Protein AF-A0A526VDM5-F1 (afdb_monomer_lite)

Secondary structure (DSSP, 8-state):
--EEEEEEE-SS-EEEEEEETT--B---EEESTT---B--TT------S-TTT--TTSHHHHHHHHHHHHHHHHTTSS---HHHHHHHHHTTT-HHHHHHHHHH--HHHHHTTHHHHHHHHTTT-HHHHHHHHHHHHHHHHHHHTTT--TT--B---STTHHHHGGGS-HHHHHHB---SS-HHHHHHHHHHHHHHHHHHTT-

Radius of gyration: 19.43 Å; chains: 1; bounding box: 54×36×54 Å

pLDDT: mean 75.2, std 21.97, range [32.56, 98.81]

Sequence (203 aa):
MNFVLGIDGGGTSCRAALATADGTVIGRAKSGAGQVGADVGGAAFGGGWGFQVGDQGSGARIGRDLLEQTLLAYDGVRAGSPLTHSMLAVFRNNPEDVVEFTTNAKPGDFGGFAPKVFEHAEKGDSVANWILDRVVADVEASLGALDLADDAPLCLLGGLAPLYAPRLSARYQALLKPPLDDALGGAVQMAVRLFAGHAEATR

Foldseek 3Di:
DDWAWAWAQDLAKIWIFIADPLLRTQWIWIAGHQDTFIDGNPQDGDFRPYLVPTNLLHLLVLLVLLLVVLVCCVVVVDPDWPSSVVVCVVQVVDNVSSVVCVVPDDSSNSSVCSVSLLVVVVVVIPSSVVSLLRSLVVVVVRVVSRVDDQQAADEDADPCRVVSLVVHDPSVVVNYDYRPDHNVVVVVVSVCSVVVVVVVVVD

Structure (mmCIF, N/CA/C/O backbone):
data_AF-A0A526VDM5-F1
#
_entry.id   AF-A0A526VDM5-F1
#
loop_
_atom_site.group_PDB
_atom_site.id
_atom_site.type_symbol
_atom_site.label_atom_id
_atom_site.label_alt_id
_atom_site.label_comp_id
_atom_site.label_asym_id
_atom_site.label_entity_id
_atom_site.label_seq_id
_atom_site.pdbx_PDB_ins_code
_atom_site.Cartn_x
_atom_site.Cartn_y
_atom_site.Cartn_z
_atom_site.occupancy
_atom_site.B_iso_or_equiv
_atom_site.auth_seq_id
_atom_site.auth_comp_id
_atom_site.auth_asym_id
_atom_site.auth_atom_id
_atom_site.pdbx_PDB_model_num
ATOM 1 N N . MET A 1 1 ? 17.355 -9.513 -24.337 1.00 41.06 1 MET A N 1
ATOM 2 C CA . MET A 1 1 ? 17.641 -8.061 -24.267 1.00 41.06 1 MET A CA 1
ATOM 3 C C . MET A 1 1 ? 17.597 -7.665 -22.807 1.00 41.06 1 MET A C 1
ATOM 5 O O . MET A 1 1 ? 16.669 -8.078 -22.130 1.00 41.06 1 MET A O 1
ATOM 9 N N . ASN A 1 2 ? 18.598 -6.934 -22.318 1.00 36.88 2 ASN A N 1
ATOM 10 C CA . ASN A 1 2 ? 18.624 -6.485 -20.927 1.00 36.88 2 ASN A CA 1
ATOM 11 C C . ASN A 1 2 ? 17.973 -5.101 -20.846 1.00 36.88 2 ASN A C 1
ATOM 13 O O . ASN A 1 2 ? 18.375 -4.192 -21.574 1.00 36.88 2 ASN A O 1
ATOM 17 N N . PHE A 1 3 ? 16.979 -4.959 -19.975 1.00 42.47 3 PHE A N 1
ATOM 18 C CA . PHE A 1 3 ? 16.314 -3.693 -19.687 1.00 42.47 3 PHE A CA 1
ATOM 19 C C . PHE A 1 3 ? 16.735 -3.197 -18.302 1.00 42.47 3 PHE A C 1
ATOM 21 O O . PHE A 1 3 ? 16.915 -3.987 -17.377 1.00 42.47 3 PHE A O 1
ATOM 28 N N . VAL A 1 4 ? 16.910 -1.887 -18.174 1.00 37.97 4 VAL A N 1
ATOM 29 C CA . VAL A 1 4 ? 17.215 -1.184 -16.931 1.00 37.97 4 VAL A CA 1
ATOM 30 C C . VAL A 1 4 ? 15.991 -0.351 -16.579 1.00 37.97 4 VAL A C 1
ATOM 32 O O . VAL A 1 4 ? 15.661 0.595 -17.289 1.00 37.97 4 VAL A O 1
ATOM 35 N N . LEU A 1 5 ? 15.301 -0.718 -15.503 1.00 44.41 5 LEU A N 1
ATOM 36 C CA . LEU A 1 5 ? 14.186 0.044 -14.949 1.00 44.41 5 LEU A CA 1
ATOM 37 C C . LEU A 1 5 ? 14.679 0.791 -13.704 1.00 44.41 5 LEU A C 1
ATOM 39 O O . LEU A 1 5 ? 15.007 0.159 -12.704 1.00 44.41 5 LEU A O 1
ATOM 43 N N . GLY A 1 6 ? 14.747 2.120 -13.765 1.00 38.88 6 GLY A N 1
ATOM 44 C CA . GLY A 1 6 ? 14.967 2.969 -12.588 1.00 38.88 6 GLY A CA 1
ATOM 45 C C . GLY A 1 6 ? 13.635 3.545 -12.118 1.00 38.88 6 GLY A C 1
ATOM 46 O O . GLY A 1 6 ? 12.899 4.040 -12.957 1.00 38.88 6 GLY A O 1
ATOM 47 N N . ILE A 1 7 ? 13.314 3.490 -10.824 1.00 46.78 7 ILE A N 1
ATOM 48 C CA . ILE A 1 7 ? 12.061 3.968 -10.194 1.00 46.78 7 ILE A CA 1
ATOM 49 C C . ILE A 1 7 ? 12.398 4.741 -8.907 1.00 46.78 7 ILE A C 1
ATOM 51 O O . ILE A 1 7 ? 13.037 4.197 -8.007 1.00 46.78 7 ILE A O 1
ATOM 55 N N . ASP A 1 8 ? 11.920 5.985 -8.822 1.00 46.28 8 ASP A N 1
ATOM 56 C CA . ASP A 1 8 ? 12.043 7.005 -7.763 1.00 46.28 8 ASP A CA 1
ATOM 57 C C . ASP A 1 8 ? 10.832 6.918 -6.875 1.00 46.28 8 ASP A C 1
ATOM 59 O O . ASP A 1 8 ? 9.827 7.519 -7.198 1.00 46.28 8 ASP A O 1
ATOM 63 N N . GLY A 1 9 ? 10.892 6.134 -5.803 1.00 39.09 9 GLY A N 1
ATOM 64 C CA . GLY A 1 9 ? 9.793 5.994 -4.852 1.00 39.09 9 GLY A CA 1
ATOM 65 C C . GLY A 1 9 ? 9.874 6.991 -3.703 1.00 39.09 9 GLY A C 1
ATOM 66 O O . GLY A 1 9 ? 10.272 6.603 -2.607 1.00 39.09 9 GLY A O 1
ATOM 67 N N . GLY A 1 10 ? 9.478 8.248 -3.922 1.00 41.06 10 GLY A N 1
ATOM 68 C CA . GLY A 1 10 ? 9.320 9.251 -2.862 1.00 41.06 10 GLY A CA 1
ATOM 69 C C . GLY A 1 10 ? 7.893 9.313 -2.293 1.00 41.06 10 GLY A C 1
ATOM 70 O O . GLY A 1 10 ? 6.916 9.041 -2.990 1.00 41.06 10 GLY A O 1
ATOM 71 N N . GLY A 1 11 ? 7.747 9.744 -1.033 1.00 39.06 11 GLY A N 1
ATOM 72 C CA . GLY A 1 11 ? 6.454 9.856 -0.327 1.00 39.06 11 GLY A CA 1
ATOM 73 C C . GLY A 1 11 ? 5.458 10.887 -0.891 1.00 39.06 11 GLY A C 1
ATOM 74 O O . GLY A 1 11 ? 4.356 11.022 -0.366 1.00 39.06 11 GLY A O 1
ATOM 75 N N . THR A 1 12 ? 5.826 11.617 -1.947 1.00 43.94 12 THR A N 1
ATOM 76 C CA . THR A 1 12 ? 5.009 12.655 -2.605 1.00 43.94 12 THR A CA 1
ATOM 77 C C . THR A 1 12 ? 4.988 12.556 -4.132 1.00 43.94 12 THR A C 1
ATOM 79 O O . THR A 1 12 ? 4.058 13.066 -4.753 1.00 43.94 12 THR A O 1
ATOM 82 N N . SER A 1 13 ? 5.970 11.897 -4.754 1.00 40.00 13 SER A N 1
ATOM 83 C CA . SER A 1 13 ? 5.989 11.652 -6.197 1.00 40.00 13 SER A CA 1
ATOM 84 C C . SER A 1 13 ? 6.834 10.436 -6.534 1.00 40.00 13 SER A C 1
ATOM 86 O O . SER A 1 13 ? 7.941 10.311 -6.007 1.00 40.00 13 SER A O 1
ATOM 88 N N . CYS A 1 14 ? 6.336 9.619 -7.459 1.00 51.88 14 CYS A N 1
ATOM 89 C CA . CYS A 1 14 ? 7.066 8.524 -8.065 1.00 51.88 14 CYS A CA 1
ATOM 90 C C . CYS A 1 14 ? 7.551 8.899 -9.474 1.00 51.88 14 CYS A C 1
ATOM 92 O O . CYS A 1 14 ? 6.798 9.515 -10.228 1.00 51.88 14 CYS A O 1
ATOM 94 N N . ARG A 1 15 ? 8.773 8.531 -9.872 1.00 49.28 15 ARG A N 1
ATOM 95 C CA . ARG A 1 15 ? 9.253 8.636 -11.270 1.00 49.28 15 ARG A CA 1
ATOM 96 C C . ARG A 1 15 ? 9.865 7.323 -11.713 1.00 49.28 15 ARG A C 1
ATOM 98 O O . ARG A 1 15 ? 10.295 6.559 -10.876 1.00 49.28 15 ARG A O 1
ATOM 105 N N . ALA A 1 16 ? 9.941 7.042 -12.999 1.00 47.19 16 ALA A N 1
ATOM 106 C CA . ALA A 1 16 ? 10.699 5.911 -13.519 1.00 47.19 16 ALA A CA 1
ATOM 107 C C . ALA A 1 16 ? 11.175 6.180 -14.923 1.00 47.19 16 ALA A C 1
ATOM 109 O O . ALA A 1 16 ? 10.662 7.056 -15.620 1.00 47.19 16 ALA A O 1
ATOM 110 N N . ALA A 1 17 ? 12.146 5.384 -15.327 1.00 45.47 17 ALA A N 1
ATOM 111 C CA . ALA A 1 17 ? 12.509 5.230 -16.705 1.00 45.47 17 ALA A CA 1
ATOM 112 C C . ALA A 1 17 ? 12.848 3.775 -17.002 1.00 45.47 17 ALA A C 1
ATOM 114 O O . ALA A 1 17 ? 13.557 3.129 -16.233 1.00 45.47 17 ALA A O 1
ATOM 115 N N . LEU A 1 18 ? 12.342 3.289 -18.132 1.00 48.53 18 LEU A N 1
ATOM 116 C CA . LEU A 1 18 ? 12.782 2.046 -18.750 1.00 48.53 18 LEU A CA 1
ATOM 117 C C . LEU A 1 18 ? 13.862 2.426 -19.759 1.00 48.53 18 LEU A C 1
ATOM 119 O O . LEU A 1 18 ? 13.672 3.347 -20.550 1.00 48.53 18 LEU A O 1
ATOM 123 N N . ALA A 1 19 ? 14.995 1.749 -19.738 1.00 46.44 19 ALA A N 1
ATOM 124 C CA . ALA A 1 19 ? 16.054 1.919 -20.715 1.00 46.44 19 ALA A CA 1
ATOM 125 C C . ALA A 1 19 ? 16.526 0.553 -21.214 1.00 46.44 19 ALA A C 1
ATOM 127 O O . ALA A 1 19 ? 16.503 -0.431 -20.479 1.00 46.44 19 ALA A O 1
ATOM 128 N N . THR A 1 20 ? 16.972 0.465 -22.458 1.00 50.34 20 THR A N 1
ATOM 129 C CA . THR A 1 20 ? 17.781 -0.669 -22.924 1.00 50.34 20 THR A CA 1
ATOM 130 C C . THR A 1 20 ? 19.129 -0.674 -22.194 1.00 50.34 20 THR A C 1
ATOM 132 O O . THR A 1 20 ? 19.567 0.331 -21.625 1.00 50.34 20 THR A O 1
ATOM 135 N N . ALA A 1 21 ? 19.843 -1.799 -22.241 1.00 45.09 21 ALA A N 1
ATOM 136 C CA . ALA A 1 21 ? 21.206 -1.893 -21.717 1.00 45.09 21 ALA A CA 1
ATOM 137 C C . ALA A 1 21 ? 22.187 -0.889 -22.356 1.00 45.09 21 ALA A C 1
ATOM 139 O O . ALA A 1 21 ? 23.112 -0.447 -21.678 1.00 45.09 21 ALA A O 1
ATOM 140 N N . ASP A 1 22 ? 21.955 -0.483 -23.610 1.00 49.56 22 ASP A N 1
ATOM 141 C CA . ASP A 1 22 ? 22.711 0.586 -24.286 1.00 49.56 22 ASP A CA 1
ATOM 142 C C . ASP A 1 22 ? 22.301 2.010 -23.849 1.00 49.56 22 ASP A C 1
ATOM 144 O O . ASP A 1 22 ? 22.955 2.988 -24.199 1.00 49.56 22 ASP A O 1
ATOM 148 N N . GLY A 1 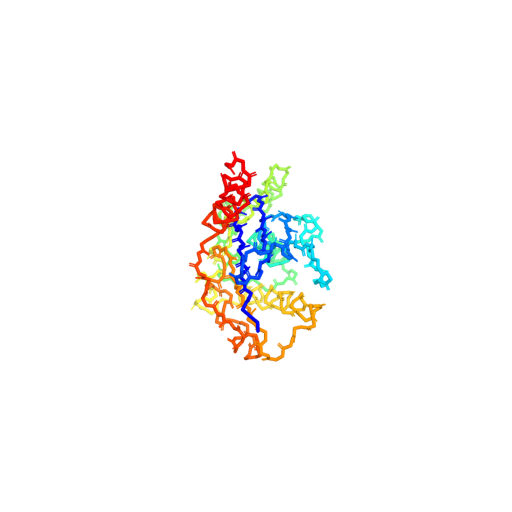23 ? 21.266 2.135 -23.013 1.00 40.97 23 GLY A N 1
ATOM 149 C CA . GLY A 1 23 ? 20.817 3.395 -22.432 1.00 40.97 23 GLY A CA 1
ATOM 150 C C . GLY A 1 23 ? 19.821 4.189 -23.248 1.00 40.97 23 GLY A C 1
ATOM 151 O O . GLY A 1 23 ? 19.484 5.302 -22.843 1.00 40.97 23 GLY A O 1
ATOM 152 N N . THR A 1 24 ? 19.304 3.618 -24.330 1.00 45.62 24 THR A N 1
ATOM 153 C CA . THR A 1 24 ? 18.132 4.160 -25.009 1.00 45.62 24 THR A CA 1
ATOM 154 C C . THR A 1 24 ? 16.954 4.137 -24.048 1.00 45.62 24 THR A C 1
ATOM 156 O O . THR A 1 24 ? 16.491 3.078 -23.630 1.00 45.62 24 THR A O 1
ATOM 159 N N . VAL A 1 25 ? 16.477 5.319 -23.668 1.00 45.03 25 VAL A N 1
ATOM 160 C CA . VAL A 1 25 ? 15.321 5.458 -22.784 1.00 45.03 25 VAL A CA 1
ATOM 161 C C . VAL A 1 25 ? 14.068 5.068 -23.566 1.00 45.03 25 VAL A C 1
ATOM 163 O O . VAL A 1 25 ? 13.625 5.791 -24.454 1.00 45.03 25 VAL A O 1
ATOM 166 N N . ILE A 1 26 ? 13.520 3.912 -23.210 1.00 45.19 26 ILE A N 1
ATOM 167 C CA . ILE A 1 26 ? 12.300 3.297 -23.739 1.00 45.19 26 ILE A CA 1
ATOM 168 C C . ILE A 1 26 ? 11.106 3.518 -22.813 1.00 45.19 26 ILE A C 1
ATOM 170 O O . ILE A 1 26 ? 10.056 2.977 -23.110 1.00 45.19 26 ILE A O 1
ATOM 174 N N . GLY A 1 27 ? 11.258 4.237 -21.689 1.00 38.91 27 GLY A N 1
ATOM 175 C CA . GLY A 1 27 ? 10.269 4.445 -20.604 1.00 38.91 27 GLY A CA 1
ATOM 176 C C . GLY A 1 27 ? 10.505 5.769 -19.909 1.00 38.91 27 GLY A C 1
ATOM 177 O O . GLY A 1 27 ? 11.640 5.987 -19.514 1.00 38.91 27 GLY A O 1
ATOM 178 N N . ARG A 1 28 ? 9.501 6.612 -19.654 1.00 43.78 28 ARG A N 1
ATOM 179 C CA . ARG A 1 28 ? 9.572 7.685 -18.652 1.00 43.78 28 ARG A CA 1
ATOM 180 C C . ARG A 1 28 ? 8.237 7.861 -17.970 1.00 43.78 28 ARG A C 1
ATOM 182 O O . ARG A 1 28 ? 7.186 7.729 -18.582 1.00 43.78 28 ARG A O 1
ATOM 189 N N . ALA A 1 29 ? 8.322 8.176 -16.691 1.00 40.41 29 ALA A N 1
ATOM 190 C CA . ALA A 1 29 ? 7.230 8.005 -15.774 1.00 40.41 29 ALA A CA 1
ATOM 191 C C . ALA A 1 29 ? 7.140 9.097 -14.740 1.00 40.41 29 ALA A C 1
ATOM 193 O O . ALA A 1 29 ? 8.169 9.484 -14.178 1.00 40.41 29 ALA A O 1
ATOM 194 N N . LYS A 1 30 ? 5.919 9.492 -14.397 1.00 38.94 30 LYS A N 1
ATOM 195 C CA . LYS A 1 30 ? 5.664 10.285 -13.204 1.00 38.94 30 LYS A CA 1
ATOM 196 C C . LYS A 1 30 ? 4.276 9.997 -12.645 1.00 38.94 30 LYS A C 1
ATOM 198 O O . LYS A 1 30 ? 3.307 9.936 -13.389 1.00 38.94 30 LYS A O 1
ATOM 203 N N . SER A 1 31 ? 4.180 9.900 -11.331 1.00 45.41 31 SER A N 1
ATOM 204 C CA . SER A 1 31 ? 2.934 9.602 -10.618 1.00 45.41 31 SER A CA 1
ATOM 205 C C . SER A 1 31 ? 3.007 10.080 -9.167 1.00 45.41 31 SER A C 1
ATOM 207 O O . SER A 1 31 ? 4.025 10.626 -8.728 1.00 45.41 31 SER A O 1
ATOM 209 N N . GLY A 1 32 ? 1.893 9.932 -8.445 1.00 41.62 32 GLY A N 1
ATOM 210 C CA . GLY A 1 32 ? 1.777 10.235 -7.018 1.00 41.62 32 GLY A CA 1
ATOM 211 C C . GLY A 1 32 ? 2.634 9.332 -6.126 1.00 41.62 32 GLY A C 1
ATOM 212 O O . GLY A 1 32 ? 3.470 8.565 -6.597 1.00 41.62 32 GLY A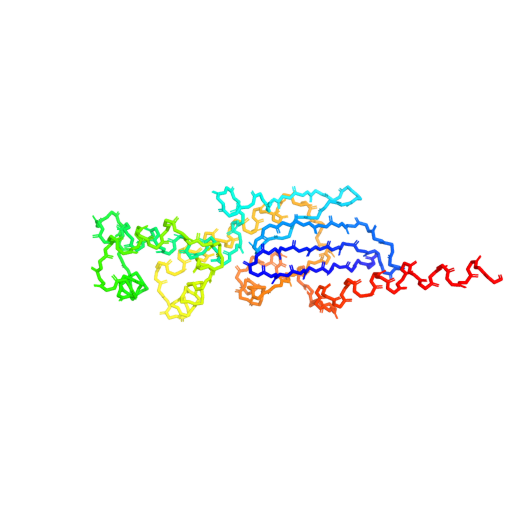 O 1
ATOM 213 N N . ALA A 1 33 ? 2.465 9.449 -4.813 1.00 45.38 33 ALA A N 1
ATOM 214 C CA . ALA A 1 33 ? 3.230 8.664 -3.854 1.00 45.38 33 ALA A CA 1
ATOM 215 C C . ALA A 1 33 ? 2.978 7.155 -4.045 1.00 45.38 33 ALA A C 1
ATOM 217 O O . ALA A 1 33 ? 1.841 6.705 -3.980 1.00 45.38 33 ALA A O 1
ATOM 218 N N . GLY A 1 34 ? 4.037 6.357 -4.214 1.00 44.72 34 GLY A N 1
ATOM 219 C CA . GLY A 1 34 ? 3.991 4.900 -4.018 1.00 44.72 34 GLY A CA 1
ATOM 220 C C . GLY A 1 34 ? 3.552 4.014 -5.191 1.00 44.72 34 GLY A C 1
ATOM 221 O O . GLY A 1 34 ? 3.432 2.810 -4.996 1.00 44.72 34 GLY A O 1
ATOM 222 N N . GLN A 1 35 ? 3.363 4.545 -6.396 1.00 42.53 35 GLN A N 1
ATOM 223 C CA . GLN A 1 35 ? 3.241 3.753 -7.631 1.00 42.53 35 GLN A CA 1
ATOM 224 C C . GLN A 1 35 ? 3.903 4.530 -8.747 1.00 42.53 35 GLN A C 1
ATOM 226 O O . GLN A 1 35 ? 3.707 5.735 -8.759 1.00 42.53 35 GLN A O 1
ATOM 231 N N . VAL A 1 36 ? 4.671 3.907 -9.647 1.00 40.94 36 VAL A N 1
ATOM 232 C CA . VAL A 1 36 ? 5.239 4.605 -10.809 1.00 40.94 36 VAL A CA 1
ATOM 233 C C . VAL A 1 36 ? 4.390 4.414 -12.055 1.00 40.94 36 VAL A C 1
ATOM 235 O O . VAL A 1 36 ? 4.188 3.287 -12.483 1.00 40.94 36 VAL A O 1
ATOM 238 N N . GLY A 1 37 ? 3.981 5.513 -12.688 1.00 37.03 37 GLY A N 1
ATOM 239 C CA . GLY A 1 37 ? 3.381 5.483 -14.017 1.00 37.03 37 GLY A CA 1
ATOM 240 C C . GLY A 1 37 ? 4.332 5.883 -15.121 1.00 37.03 37 GLY A C 1
ATOM 241 O O . GLY A 1 37 ? 4.597 7.078 -15.211 1.00 37.03 37 GLY A O 1
ATOM 242 N N . ALA A 1 38 ? 4.863 4.918 -15.898 1.00 35.25 38 ALA A N 1
ATOM 243 C CA . ALA A 1 38 ? 5.808 5.124 -17.010 1.00 35.25 38 ALA A CA 1
ATOM 244 C C . ALA A 1 38 ? 5.165 4.803 -18.345 1.00 35.25 38 ALA A C 1
ATOM 246 O O . ALA A 1 38 ? 4.722 3.679 -18.529 1.00 35.25 38 ALA A O 1
ATOM 247 N N . ASP A 1 39 ? 5.179 5.755 -19.271 1.00 33.16 39 ASP A N 1
ATOM 248 C CA . ASP A 1 39 ? 4.774 5.532 -20.653 1.00 33.16 39 ASP A CA 1
ATOM 249 C C . ASP A 1 39 ? 5.939 5.891 -21.564 1.00 33.16 39 ASP A C 1
ATOM 251 O O . ASP A 1 39 ? 6.233 7.069 -21.748 1.00 33.16 39 ASP A O 1
ATOM 255 N N . VAL A 1 40 ? 6.625 4.886 -22.106 1.00 34.03 40 VAL A N 1
ATOM 256 C CA . VAL A 1 40 ? 7.285 5.010 -23.413 1.00 34.03 40 VAL A CA 1
ATOM 257 C C . VAL A 1 40 ? 7.302 3.611 -24.058 1.00 34.03 40 VAL A C 1
ATOM 259 O O . VAL A 1 40 ? 7.284 2.572 -23.394 1.00 34.03 40 VAL A O 1
ATOM 262 N N . GLY A 1 41 ? 7.321 3.601 -25.392 1.00 32.56 41 GLY A N 1
ATOM 263 C CA . GLY A 1 41 ? 7.742 2.447 -26.188 1.00 32.56 41 GLY A CA 1
ATOM 264 C C . GLY A 1 41 ? 6.702 1.348 -26.388 1.00 32.56 41 GLY A C 1
ATOM 265 O O . GLY A 1 41 ? 7.072 0.272 -26.845 1.00 32.56 41 GLY A O 1
ATOM 266 N N . GLY A 1 42 ? 5.429 1.595 -26.068 1.00 34.06 42 GLY A N 1
ATOM 267 C CA . GLY A 1 42 ? 4.376 0.580 -26.177 1.00 34.06 42 GLY A CA 1
ATOM 268 C C . GLY A 1 42 ? 4.271 -0.347 -24.962 1.00 34.06 42 GLY A C 1
ATOM 269 O O . GLY A 1 42 ? 3.591 -1.365 -25.045 1.00 34.06 42 GLY A O 1
ATOM 270 N N . ALA A 1 43 ? 4.909 -0.004 -23.838 1.00 38.66 43 ALA A N 1
ATOM 271 C CA . ALA A 1 43 ? 4.621 -0.642 -22.559 1.00 38.66 43 ALA A CA 1
ATOM 272 C C . ALA A 1 43 ? 3.224 -0.211 -22.078 1.00 38.66 43 ALA A C 1
ATOM 274 O O . ALA A 1 43 ? 2.934 0.982 -21.991 1.00 38.66 43 ALA A O 1
ATOM 275 N N . ALA A 1 44 ? 2.351 -1.176 -21.780 1.00 42.94 44 ALA A N 1
ATOM 276 C CA . ALA A 1 44 ? 1.057 -0.889 -21.175 1.00 42.94 44 ALA A CA 1
ATOM 277 C C . ALA A 1 44 ? 1.261 -0.240 -19.794 1.00 42.94 44 ALA A C 1
ATOM 279 O O . ALA A 1 44 ? 2.165 -0.611 -19.051 1.00 42.94 44 ALA A O 1
ATOM 280 N N . PHE A 1 45 ? 0.434 0.749 -19.464 1.00 56.34 45 PHE A N 1
ATOM 281 C CA . PHE A 1 45 ? 0.497 1.520 -18.222 1.00 56.34 45 PHE A CA 1
ATOM 282 C C . PHE A 1 45 ? -0.768 1.289 -17.388 1.00 56.34 45 PHE A C 1
ATOM 284 O O . PHE A 1 45 ? -1.875 1.261 -17.926 1.00 56.34 45 PHE A O 1
ATOM 291 N N . GLY A 1 46 ? -0.616 1.193 -16.063 1.00 51.56 46 GLY A N 1
ATOM 292 C CA . GLY A 1 46 ? -1.731 1.187 -15.116 1.00 51.56 46 GLY A CA 1
ATOM 293 C C . GLY A 1 46 ? -1.340 1.775 -13.757 1.00 51.56 46 GLY A C 1
ATOM 294 O O . GLY A 1 46 ? -0.348 1.361 -13.167 1.00 51.56 46 GLY A O 1
ATOM 295 N N . GLY A 1 47 ? -2.118 2.740 -13.251 1.00 64.81 47 GLY A N 1
ATOM 296 C CA . GLY A 1 47 ? -1.991 3.282 -11.887 1.00 64.81 47 GLY A CA 1
ATOM 297 C C . GLY A 1 47 ? -1.600 4.763 -11.817 1.00 64.81 47 GLY A C 1
ATOM 298 O O . GLY A 1 47 ? -1.716 5.491 -12.789 1.00 64.81 47 GLY A O 1
ATOM 299 N N . GLY A 1 48 ? -1.178 5.249 -10.646 1.00 67.38 48 GLY A N 1
ATOM 300 C CA . GLY A 1 48 ? -0.574 6.585 -10.503 1.00 67.38 48 GLY A CA 1
ATOM 301 C C . GLY A 1 48 ? -1.496 7.801 -10.687 1.00 67.38 48 GLY A C 1
ATOM 302 O O . GLY A 1 48 ? -0.999 8.923 -10.775 1.00 67.38 48 GLY A O 1
ATOM 303 N N . TRP A 1 49 ? -2.818 7.603 -10.707 1.00 72.25 49 TRP A N 1
ATOM 304 C CA . TRP A 1 49 ? -3.841 8.654 -10.853 1.00 72.25 49 TRP A CA 1
ATOM 305 C C . TRP A 1 49 ? -3.999 9.569 -9.623 1.00 72.25 49 TRP A C 1
ATOM 307 O O . TRP A 1 49 ? -4.867 10.441 -9.601 1.00 72.25 49 TRP A O 1
ATOM 317 N N . GLY A 1 50 ? -3.145 9.389 -8.612 1.00 72.25 50 GLY A N 1
ATOM 318 C CA . GLY A 1 50 ? -3.094 10.194 -7.402 1.00 72.25 50 GLY A CA 1
ATOM 319 C C . GLY A 1 50 ? -3.955 9.642 -6.269 1.00 72.25 50 GLY A C 1
ATOM 320 O O . GLY A 1 50 ? -5.003 9.040 -6.482 1.00 72.25 50 GLY A O 1
ATOM 321 N N . PHE A 1 51 ? -3.510 9.903 -5.042 1.00 82.69 51 PHE A N 1
ATOM 322 C CA . PHE A 1 51 ? -4.029 9.349 -3.788 1.00 82.69 51 PHE A CA 1
ATOM 323 C C . PHE A 1 51 ? -5.559 9.291 -3.637 1.00 82.69 51 PHE A C 1
ATOM 325 O O . PHE A 1 51 ? -6.084 8.340 -3.061 1.00 82.69 51 PHE A O 1
ATOM 332 N N . GLN A 1 52 ? -6.292 10.286 -4.142 1.00 83.88 52 GLN A N 1
ATOM 333 C CA . GLN A 1 52 ? -7.751 10.326 -3.998 1.00 83.88 52 GLN A CA 1
ATOM 334 C C . GLN A 1 52 ? -8.458 9.192 -4.756 1.00 83.88 52 GLN A C 1
ATOM 336 O O . GLN A 1 52 ? -9.476 8.690 -4.283 1.00 83.88 52 GLN A O 1
ATOM 341 N N . VAL A 1 53 ? -7.929 8.785 -5.914 1.00 81.50 53 VAL A N 1
ATOM 342 C CA . VAL A 1 53 ? -8.587 7.841 -6.840 1.00 81.50 53 VAL A CA 1
ATOM 343 C C . VAL A 1 53 ? -7.671 6.714 -7.332 1.00 81.50 53 VAL A C 1
ATOM 345 O O . VAL A 1 53 ? -8.102 5.856 -8.096 1.00 81.50 53 VAL A O 1
ATOM 348 N N . GLY A 1 54 ? -6.415 6.697 -6.895 1.00 80.88 54 GLY A N 1
ATOM 349 C CA . GLY A 1 54 ? -5.396 5.737 -7.300 1.00 80.88 54 GLY A CA 1
ATOM 350 C C . GLY A 1 54 ? -4.424 5.413 -6.168 1.00 80.88 54 GLY A C 1
ATOM 351 O O . GLY A 1 54 ? -4.804 5.359 -4.998 1.00 80.88 54 GLY A O 1
ATOM 352 N N . ASP A 1 55 ? -3.162 5.190 -6.535 1.00 80.88 55 ASP A N 1
ATOM 353 C CA . ASP A 1 55 ? -2.051 4.871 -5.633 1.00 80.88 55 ASP A CA 1
ATOM 354 C C . ASP A 1 55 ? -2.330 3.648 -4.732 1.00 80.88 55 ASP A C 1
ATOM 356 O O . ASP A 1 55 ? -1.967 3.624 -3.558 1.00 80.88 55 ASP A O 1
ATOM 360 N N . GLN A 1 56 ? -2.976 2.617 -5.283 1.00 84.00 56 GLN A N 1
ATOM 361 C CA . GLN A 1 56 ? -3.465 1.438 -4.558 1.00 84.00 56 GLN A CA 1
ATOM 362 C C . GLN A 1 56 ? -2.353 0.694 -3.803 1.00 84.00 56 GLN A C 1
ATOM 364 O O . GLN A 1 56 ? -2.555 0.262 -2.674 1.00 84.00 56 GLN A O 1
ATOM 369 N N . GLY A 1 57 ? -1.156 0.622 -4.390 1.00 82.69 57 GLY A N 1
ATOM 370 C CA . GLY A 1 57 ? 0.032 0.030 -3.770 1.00 82.69 57 GLY A CA 1
ATOM 371 C C . GLY A 1 57 ? 0.865 0.985 -2.911 1.00 82.69 57 GLY A C 1
ATOM 372 O O . GLY A 1 57 ? 2.040 0.720 -2.681 1.00 82.69 57 GLY A O 1
ATOM 373 N N . SER A 1 58 ? 0.328 2.139 -2.507 1.00 84.44 58 SER A N 1
ATOM 374 C CA . SER A 1 58 ? 1.083 3.148 -1.757 1.00 84.44 58 SER A CA 1
ATOM 375 C C . SER A 1 58 ? 0.900 3.048 -0.245 1.00 84.44 58 SER A C 1
ATOM 377 O O . SER A 1 58 ? -0.135 2.616 0.266 1.00 84.44 58 SER A O 1
ATOM 379 N N . GLY A 1 59 ? 1.877 3.583 0.492 1.00 87.06 59 GLY A N 1
ATOM 380 C CA . GLY A 1 59 ? 1.755 3.768 1.938 1.00 87.06 59 GLY A CA 1
ATOM 381 C C . GLY A 1 59 ? 0.604 4.704 2.310 1.00 87.06 59 GLY A C 1
ATOM 382 O O . GLY A 1 59 ? -0.060 4.485 3.318 1.00 87.06 59 GLY A O 1
ATOM 383 N N . ALA A 1 60 ? 0.320 5.712 1.479 1.00 89.50 60 ALA A N 1
ATOM 384 C CA . ALA A 1 60 ? -0.809 6.613 1.689 1.00 89.50 60 ALA A CA 1
ATOM 385 C C . ALA A 1 60 ? -2.135 5.844 1.658 1.00 89.50 60 ALA A C 1
ATOM 387 O O . ALA A 1 60 ? -2.984 6.033 2.531 1.00 89.50 60 ALA A O 1
ATOM 388 N N . ARG A 1 61 ? -2.296 4.924 0.697 1.00 90.94 61 ARG A N 1
ATOM 389 C CA . ARG A 1 61 ? -3.477 4.061 0.619 1.00 90.94 61 ARG A CA 1
ATOM 390 C C . ARG A 1 61 ? -3.582 3.128 1.820 1.00 90.94 61 ARG A C 1
ATOM 392 O O . ARG A 1 61 ? -4.654 3.072 2.414 1.00 90.94 61 ARG A O 1
ATOM 399 N N . ILE A 1 62 ? -2.479 2.491 2.223 1.00 95.75 62 ILE A N 1
ATOM 400 C CA . ILE A 1 62 ? -2.421 1.669 3.444 1.00 95.75 62 ILE A CA 1
ATOM 401 C C . ILE A 1 62 ? -2.892 2.473 4.663 1.00 95.75 62 ILE A C 1
ATOM 403 O O . ILE A 1 62 ? -3.740 2.011 5.423 1.00 95.75 62 ILE A O 1
ATOM 407 N N . GLY A 1 63 ? -2.369 3.688 4.845 1.00 96.81 63 GLY A N 1
ATOM 408 C CA . GLY A 1 63 ? -2.749 4.555 5.956 1.00 96.81 63 GLY A CA 1
ATOM 409 C C . GLY A 1 63 ? -4.220 4.953 5.918 1.00 96.81 63 GLY A C 1
ATOM 410 O O . GLY A 1 63 ? -4.905 4.874 6.934 1.00 96.81 63 GLY A O 1
ATOM 411 N N . ARG A 1 64 ? -4.739 5.317 4.739 1.00 96.94 64 ARG A N 1
ATOM 412 C CA . ARG A 1 64 ? -6.166 5.607 4.542 1.00 96.94 64 ARG A CA 1
ATOM 413 C C . ARG A 1 64 ? -7.037 4.415 4.935 1.00 96.94 64 ARG A C 1
ATOM 415 O O . ARG A 1 64 ? -8.007 4.596 5.664 1.00 96.94 64 ARG A O 1
ATOM 422 N N . ASP A 1 65 ? -6.693 3.217 4.468 1.00 97.38 65 ASP A N 1
ATOM 423 C CA . ASP A 1 65 ? -7.447 2.003 4.789 1.00 97.38 65 ASP A CA 1
ATOM 424 C C . ASP A 1 65 ? -7.415 1.698 6.280 1.00 97.38 65 ASP A C 1
ATOM 426 O O . ASP A 1 65 ? -8.431 1.303 6.840 1.00 97.38 65 ASP A O 1
ATOM 430 N N . LEU A 1 66 ? -6.268 1.900 6.932 1.00 98.56 66 LEU A N 1
ATOM 431 C CA . LEU A 1 66 ? -6.139 1.722 8.372 1.00 98.56 66 LEU A CA 1
ATOM 432 C C . LEU A 1 66 ? -7.071 2.669 9.139 1.00 98.56 66 LEU A C 1
ATOM 434 O O . LEU A 1 66 ? -7.771 2.221 10.047 1.00 98.56 66 LEU A O 1
ATOM 438 N N . LEU A 1 67 ? -7.124 3.952 8.775 1.00 98.25 67 LEU A N 1
ATOM 439 C CA . LEU A 1 67 ? -8.050 4.899 9.404 1.00 98.25 67 LEU A CA 1
ATOM 440 C C . LEU A 1 67 ? -9.511 4.498 9.161 1.00 98.25 67 LEU A C 1
ATOM 442 O O . LEU A 1 67 ? -10.306 4.482 10.097 1.00 98.25 67 LEU A O 1
ATOM 446 N N . GLU A 1 68 ? -9.847 4.091 7.935 1.00 98.19 68 GLU A N 1
ATOM 447 C CA . GLU A 1 68 ? -11.181 3.594 7.581 1.00 98.19 68 GLU A CA 1
ATOM 448 C C . GLU A 1 68 ? -11.561 2.351 8.406 1.00 98.19 68 GLU A C 1
ATOM 450 O O . GLU A 1 68 ? -12.630 2.316 9.012 1.00 98.19 68 GLU A O 1
ATOM 455 N N . GLN A 1 69 ? -10.679 1.348 8.500 1.00 98.56 69 GLN A N 1
ATOM 456 C CA . GLN A 1 69 ? -10.916 0.153 9.319 1.00 98.56 69 GLN A CA 1
ATOM 457 C C . GLN A 1 69 ? -11.016 0.482 10.808 1.00 98.56 69 GLN A C 1
ATOM 459 O O . GLN A 1 69 ? -11.788 -0.153 11.520 1.00 98.56 69 GLN A O 1
ATOM 464 N N . THR A 1 70 ? -10.267 1.479 11.276 1.00 98.62 70 THR A N 1
ATOM 465 C CA . THR A 1 70 ? -10.310 1.929 12.669 1.00 98.62 70 THR A CA 1
ATOM 466 C C . THR A 1 70 ? -11.673 2.521 13.018 1.00 98.62 70 THR A C 1
ATOM 468 O O . THR A 1 70 ? -12.248 2.143 14.036 1.00 98.62 70 THR A O 1
ATOM 471 N N . LEU A 1 71 ? -12.224 3.382 12.157 1.00 98.56 71 LEU A N 1
ATOM 472 C CA . LEU A 1 71 ? -13.558 3.959 12.354 1.00 98.56 71 LEU A CA 1
ATOM 473 C C . LEU A 1 71 ? -14.666 2.906 12.214 1.00 98.56 71 LEU A C 1
ATOM 475 O O . LEU A 1 71 ? -15.541 2.822 13.067 1.00 98.56 71 LEU A O 1
ATOM 479 N N . LEU A 1 72 ? -14.584 2.021 11.215 1.00 98.56 72 LEU A N 1
ATOM 480 C CA . LEU A 1 72 ? -15.559 0.932 11.058 1.00 98.56 72 LEU A CA 1
ATOM 481 C C . LEU A 1 72 ? -15.550 -0.044 12.244 1.00 98.56 72 LEU A C 1
ATOM 483 O O . LEU A 1 72 ? -16.595 -0.597 12.589 1.00 98.56 72 LEU A O 1
ATOM 487 N N . ALA A 1 73 ? -14.386 -0.272 12.856 1.00 98.38 73 ALA A N 1
ATOM 488 C CA . ALA A 1 73 ? -14.273 -1.056 14.080 1.00 98.38 73 ALA A CA 1
ATOM 489 C C . ALA A 1 73 ? -14.855 -0.318 15.292 1.00 98.38 73 ALA A C 1
ATOM 491 O O . ALA A 1 73 ? -15.533 -0.938 16.108 1.00 98.38 73 ALA A O 1
ATOM 492 N N . TYR A 1 74 ? -14.621 0.994 15.395 1.00 98.25 74 TYR A N 1
ATOM 493 C CA . TYR A 1 74 ? -15.199 1.837 16.441 1.00 98.25 74 TYR A CA 1
ATOM 494 C C . TYR A 1 74 ? -16.735 1.828 16.403 1.00 98.25 74 TYR A C 1
ATOM 496 O O . TYR A 1 74 ? -17.371 1.629 17.435 1.00 98.25 74 TYR A O 1
ATOM 504 N N . ASP A 1 75 ? -17.322 1.940 15.209 1.00 98.19 75 ASP A N 1
ATOM 505 C CA . ASP A 1 75 ? -18.776 1.925 15.001 1.00 98.19 75 ASP A CA 1
ATOM 506 C C . ASP A 1 75 ? -19.407 0.523 15.151 1.00 98.19 75 ASP A C 1
ATOM 508 O O . ASP A 1 75 ? -20.623 0.365 15.045 1.00 98.19 75 ASP A O 1
ATOM 512 N N . GLY A 1 76 ? -18.599 -0.526 15.351 1.00 97.88 76 GLY A N 1
ATOM 513 C CA . GLY A 1 76 ? -19.065 -1.914 15.434 1.00 97.88 76 GLY A CA 1
ATOM 514 C C . GLY A 1 76 ? -19.508 -2.521 14.095 1.00 97.88 76 GLY A C 1
ATOM 515 O O . GLY A 1 76 ? -20.078 -3.611 14.073 1.00 97.88 76 GLY A O 1
ATOM 516 N N . VAL A 1 77 ? -19.236 -1.850 12.970 1.00 98.44 77 VAL A N 1
ATOM 517 C CA . VAL A 1 77 ? -19.541 -2.337 11.611 1.00 98.44 77 VAL A CA 1
ATOM 518 C C . VAL A 1 77 ? -18.620 -3.494 11.220 1.00 98.44 77 VAL A C 1
ATOM 520 O O . VAL A 1 77 ? -19.023 -4.406 10.496 1.00 98.44 77 VAL A O 1
ATOM 523 N N . ARG A 1 78 ? -17.369 -3.465 11.687 1.00 97.56 78 ARG A N 1
ATOM 524 C CA . ARG A 1 78 ? -16.380 -4.534 11.493 1.00 97.56 78 ARG A CA 1
ATOM 525 C C . ARG A 1 78 ? -15.761 -4.928 12.828 1.00 97.56 78 ARG A C 1
ATOM 527 O O . ARG A 1 78 ? -15.732 -4.142 13.767 1.00 97.56 78 ARG A O 1
ATOM 534 N N . ALA A 1 79 ? -15.240 -6.149 12.910 1.00 97.69 79 ALA A N 1
ATOM 535 C CA . ALA A 1 79 ? -14.466 -6.565 14.073 1.00 97.69 79 ALA A CA 1
ATOM 536 C C . ALA A 1 79 ? -13.150 -5.773 14.141 1.00 97.69 79 ALA A C 1
ATOM 538 O O . ALA A 1 79 ? -12.417 -5.699 13.154 1.00 97.69 79 ALA A O 1
ATOM 539 N N . GLY A 1 80 ? -12.850 -5.203 15.308 1.00 97.81 80 GLY A N 1
ATOM 540 C CA . GLY A 1 80 ? -11.557 -4.579 15.575 1.00 97.81 80 GLY A CA 1
ATOM 541 C C . GLY A 1 80 ? -10.442 -5.597 15.823 1.00 97.81 80 GLY A C 1
ATOM 542 O O . GLY A 1 80 ? -10.685 -6.779 16.070 1.00 97.81 80 GLY A O 1
ATOM 543 N N . SER A 1 81 ? -9.203 -5.115 15.814 1.00 98.69 81 SER A N 1
ATOM 544 C CA . SER A 1 81 ? -7.989 -5.872 16.145 1.00 98.69 81 SER A CA 1
ATOM 545 C C . SER A 1 81 ? -7.041 -5.015 16.995 1.00 98.69 81 SER A C 1
ATOM 547 O O . SER A 1 81 ? -7.263 -3.807 17.123 1.00 98.69 81 SER A O 1
ATOM 549 N N . PRO A 1 82 ? -5.979 -5.569 17.607 1.00 98.75 82 PRO A N 1
ATOM 550 C CA . PRO A 1 82 ? -4.979 -4.765 18.316 1.00 98.75 82 PRO A CA 1
ATOM 551 C C . PRO A 1 82 ? -4.468 -3.548 17.524 1.00 98.75 82 PRO A C 1
ATOM 553 O O . PRO A 1 82 ? -4.233 -2.496 18.119 1.00 98.75 82 PRO A O 1
ATOM 556 N N . LEU A 1 83 ? -4.350 -3.655 16.196 1.00 98.81 83 LEU A N 1
ATOM 557 C CA . LEU A 1 83 ? -3.994 -2.546 15.311 1.00 98.81 83 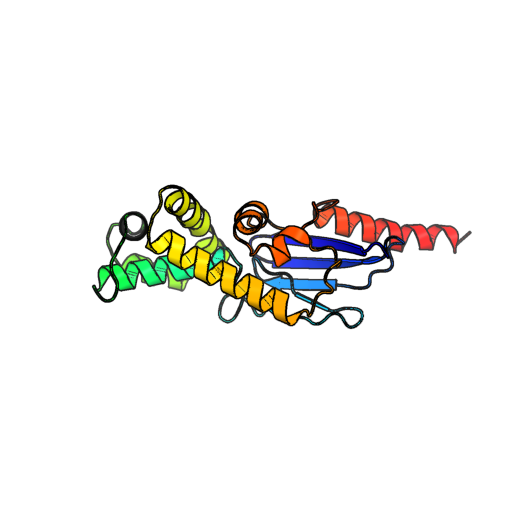LEU A CA 1
ATOM 558 C C . LEU A 1 83 ? -5.029 -1.414 15.339 1.00 98.81 83 LEU A C 1
ATOM 560 O O . LEU A 1 83 ? -4.643 -0.265 15.544 1.00 98.81 83 LEU A O 1
ATOM 564 N N . THR A 1 84 ? -6.325 -1.700 15.178 1.00 98.69 84 THR A N 1
ATOM 565 C CA . THR A 1 84 ? -7.357 -0.643 15.164 1.00 98.69 84 THR A CA 1
ATOM 566 C C . THR A 1 84 ? -7.474 0.048 16.519 1.00 98.69 84 THR A C 1
ATOM 568 O O . THR A 1 84 ? -7.584 1.270 16.577 1.00 98.69 84 THR A O 1
ATOM 571 N N . HIS A 1 85 ? -7.363 -0.699 17.622 1.00 98.38 85 HIS A N 1
ATOM 572 C CA . HIS A 1 85 ? -7.335 -0.111 18.966 1.00 98.38 85 HIS A CA 1
ATOM 573 C C . HIS A 1 85 ? -6.096 0.772 19.165 1.00 98.38 85 HIS A C 1
ATOM 575 O O . HIS A 1 85 ? -6.208 1.904 19.633 1.00 98.38 85 HIS A O 1
ATOM 581 N N . SER A 1 86 ? -4.913 0.288 18.765 1.00 98.44 86 SER A N 1
ATOM 582 C CA . SER A 1 86 ? -3.684 1.082 18.839 1.00 98.44 86 SER A CA 1
ATOM 583 C C . SER A 1 86 ? -3.756 2.329 17.965 1.00 98.44 86 SER A C 1
ATOM 585 O O . SER A 1 86 ? -3.169 3.342 18.340 1.00 98.44 86 SER A O 1
ATOM 587 N N . MET A 1 87 ? -4.416 2.263 16.809 1.00 98.50 87 MET A N 1
ATOM 588 C CA . MET A 1 87 ? -4.553 3.404 15.914 1.00 98.50 87 MET A CA 1
ATOM 589 C C . MET A 1 87 ? -5.502 4.444 16.500 1.00 98.50 87 MET A C 1
ATOM 591 O O . MET A 1 87 ? -5.156 5.619 16.551 1.00 98.50 87 MET A O 1
ATOM 595 N N . LEU A 1 88 ? -6.654 4.028 17.030 1.00 98.38 88 LEU A N 1
ATOM 596 C CA . LEU A 1 88 ? -7.583 4.950 17.680 1.00 98.38 88 LEU A CA 1
ATOM 597 C C . LEU A 1 88 ? -6.949 5.631 18.909 1.00 98.38 88 LEU A C 1
ATOM 599 O O . LEU A 1 88 ? -7.190 6.810 19.160 1.00 98.38 88 LEU A O 1
ATOM 603 N N . ALA A 1 89 ? -6.066 4.934 19.630 1.00 98.19 89 ALA A N 1
ATOM 604 C CA . ALA A 1 89 ? -5.317 5.513 20.744 1.00 98.19 89 ALA A CA 1
ATOM 605 C C . ALA A 1 89 ? -4.362 6.649 20.320 1.00 98.19 89 ALA A C 1
ATOM 607 O O . ALA A 1 89 ? -4.156 7.582 21.096 1.00 98.19 89 ALA A O 1
ATOM 608 N N . VAL A 1 90 ? -3.821 6.626 19.091 1.00 97.69 90 VAL A N 1
ATOM 609 C CA . VAL A 1 90 ? -3.050 7.762 18.530 1.00 97.69 90 VAL A CA 1
ATOM 610 C C . VAL A 1 90 ? -3.924 9.015 18.430 1.00 97.69 90 VAL A C 1
ATOM 612 O O . VAL A 1 90 ? -3.444 10.125 18.639 1.00 97.69 90 VAL A O 1
ATOM 615 N N . PHE A 1 91 ? -5.219 8.823 18.199 1.00 97.88 91 PHE A N 1
ATOM 616 C CA . PHE A 1 91 ? -6.246 9.858 18.145 1.00 97.88 91 PHE A CA 1
ATOM 617 C C . PHE A 1 91 ? -6.998 9.993 19.474 1.00 97.88 91 PHE A C 1
ATOM 619 O O . PHE A 1 91 ? -8.195 10.242 19.496 1.00 97.88 91 PHE A O 1
ATOM 626 N N . ARG A 1 92 ? -6.311 9.772 20.607 1.00 98.00 92 ARG A N 1
ATOM 627 C CA . ARG A 1 92 ? -6.848 9.971 21.970 1.00 98.00 92 ARG A CA 1
ATOM 628 C C . ARG A 1 92 ? -8.147 9.203 22.253 1.00 98.00 92 ARG A C 1
ATOM 630 O O . ARG A 1 92 ? -8.909 9.583 23.136 1.00 98.00 92 ARG A O 1
ATOM 637 N N . ASN A 1 93 ? -8.375 8.097 21.544 1.00 98.00 93 ASN A N 1
ATOM 638 C CA . ASN A 1 93 ? -9.625 7.337 21.571 1.00 98.00 93 ASN A CA 1
ATOM 639 C C . ASN A 1 93 ? -10.865 8.132 21.113 1.00 98.00 93 ASN A C 1
ATOM 641 O O . ASN A 1 93 ? -11.983 7.795 21.500 1.00 98.00 93 ASN A O 1
ATOM 645 N N . ASN A 1 94 ? -10.674 9.168 20.293 1.00 98.00 94 ASN A N 1
ATOM 646 C CA . ASN A 1 94 ? -11.726 10.024 19.761 1.00 98.00 94 ASN A CA 1
ATOM 647 C C . ASN A 1 94 ? -11.813 9.891 18.225 1.00 98.00 94 ASN A C 1
ATOM 649 O O . ASN A 1 94 ? -10.873 10.283 17.530 1.00 98.00 94 ASN A O 1
ATOM 653 N N . PRO A 1 95 ? -12.918 9.375 17.655 1.00 97.19 95 PRO A N 1
ATOM 654 C CA . PRO A 1 95 ? -13.078 9.283 16.202 1.00 97.19 95 PRO A CA 1
ATOM 655 C C . PRO A 1 95 ? -13.122 10.656 15.511 1.00 97.19 95 PRO A C 1
ATOM 657 O O . PRO A 1 95 ? -12.724 10.758 14.351 1.00 97.19 95 PRO A O 1
ATOM 660 N N . GLU A 1 96 ? -13.548 11.723 16.199 1.00 97.50 96 GLU A N 1
ATOM 661 C CA . GLU A 1 96 ? -13.583 13.075 15.618 1.00 97.50 96 GLU A CA 1
ATOM 662 C C . GLU A 1 96 ? -12.178 13.585 15.274 1.00 97.50 96 GLU A C 1
ATOM 664 O O . GLU A 1 96 ? -11.993 14.224 14.240 1.00 97.50 96 GLU A O 1
ATOM 669 N N . ASP A 1 97 ? -11.170 13.217 16.068 1.00 97.88 97 ASP A N 1
ATOM 670 C CA . ASP A 1 97 ? -9.770 13.573 15.815 1.00 97.88 97 ASP A CA 1
ATOM 671 C C . ASP 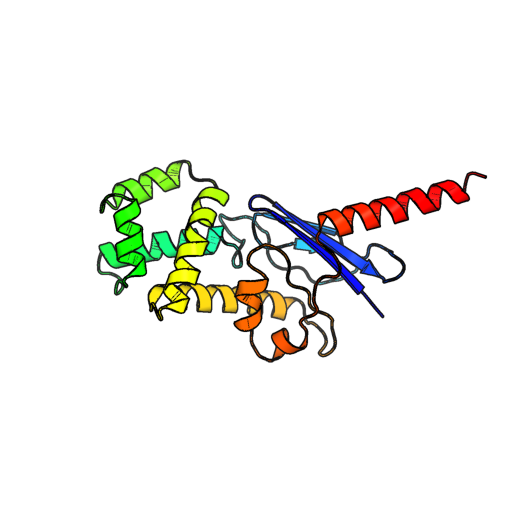A 1 97 ? -9.243 12.930 14.519 1.00 97.88 97 ASP A C 1
ATOM 673 O O . ASP A 1 97 ? -8.393 13.499 13.830 1.00 97.88 97 ASP A O 1
ATOM 677 N N . VAL A 1 98 ? -9.753 11.742 14.163 1.00 96.94 98 VAL A N 1
ATOM 678 C CA . VAL A 1 98 ? -9.435 11.084 12.887 1.00 96.94 98 VAL A CA 1
ATOM 679 C C . VAL A 1 98 ? -9.997 11.911 11.733 1.00 96.94 98 VAL A C 1
ATOM 681 O O . VAL A 1 98 ? -9.304 12.148 10.745 1.00 96.94 98 VAL A O 1
ATOM 684 N N . VAL A 1 99 ? -11.239 12.386 11.859 1.00 94.62 99 VAL A N 1
ATOM 685 C CA . VAL A 1 99 ? -11.891 13.227 10.844 1.00 94.62 99 VAL A CA 1
ATOM 686 C C . VAL A 1 99 ? -11.171 14.570 10.711 1.00 94.62 99 VAL A C 1
ATOM 688 O O . VAL A 1 99 ? -10.846 14.984 9.594 1.00 94.62 99 VAL A O 1
ATOM 691 N N . GLU A 1 100 ? -10.847 15.220 11.830 1.00 96.19 100 GLU A N 1
ATOM 692 C CA . GLU A 1 100 ? -10.093 16.476 11.855 1.00 96.19 100 GLU A CA 1
ATOM 693 C C . GLU A 1 100 ? -8.746 16.325 11.137 1.00 96.19 100 GLU A C 1
ATOM 695 O O . GLU A 1 100 ? -8.424 17.126 10.254 1.00 96.19 100 GLU A O 1
ATOM 700 N N . PHE A 1 101 ? -8.010 15.246 11.422 1.00 95.81 101 PHE A N 1
ATOM 701 C CA . PHE A 1 101 ? -6.766 14.921 10.728 1.00 95.81 101 PHE A CA 1
ATOM 702 C C . PHE A 1 101 ? -6.953 14.883 9.205 1.00 95.81 101 PHE A C 1
ATOM 704 O O . PHE A 1 101 ? -6.181 15.509 8.474 1.00 95.81 101 PHE A O 1
ATOM 711 N N . THR A 1 102 ? -8.007 14.225 8.705 1.00 91.31 102 THR A N 1
ATOM 712 C CA . THR A 1 102 ? -8.226 14.101 7.252 1.00 91.31 102 THR A CA 1
ATOM 713 C C . THR A 1 102 ? -8.508 15.421 6.534 1.00 91.31 102 THR A C 1
ATOM 715 O O . THR A 1 102 ? -8.329 15.487 5.319 1.00 91.31 102 THR A O 1
ATOM 718 N N . THR A 1 103 ? -8.890 16.483 7.251 1.00 91.50 103 THR A N 1
ATOM 719 C CA . THR A 1 103 ? -9.247 17.778 6.644 1.00 91.50 103 THR A CA 1
ATOM 720 C C . THR A 1 103 ? -8.053 18.446 5.959 1.00 91.50 103 THR A C 1
ATOM 722 O O . THR A 1 103 ? -8.208 19.054 4.902 1.00 91.50 103 THR A O 1
ATOM 725 N N . ASN A 1 104 ? -6.856 18.319 6.539 1.00 90.75 104 ASN A N 1
ATOM 726 C CA . ASN A 1 104 ? -5.634 18.952 6.026 1.00 90.75 104 ASN A CA 1
ATOM 727 C C . ASN A 1 104 ? -4.509 17.955 5.706 1.00 90.75 104 ASN A C 1
ATOM 729 O O . ASN A 1 104 ? -3.445 18.371 5.238 1.00 90.75 104 ASN A O 1
ATOM 733 N N . ALA A 1 105 ? -4.724 16.659 5.954 1.00 93.31 105 ALA A N 1
ATOM 734 C CA . ALA A 1 105 ? -3.720 15.631 5.723 1.00 93.31 105 ALA A CA 1
ATOM 735 C C . ALA A 1 105 ? -3.343 15.514 4.240 1.00 93.31 105 ALA A C 1
ATOM 737 O O . ALA A 1 105 ? -4.179 15.432 3.337 1.00 93.31 105 ALA A O 1
ATOM 738 N N . LYS A 1 106 ? -2.039 15.452 3.996 1.00 91.50 106 LYS A N 1
ATOM 739 C CA . LYS A 1 106 ? -1.425 15.164 2.701 1.00 91.50 106 LYS A CA 1
ATOM 740 C C . LYS A 1 106 ? -1.164 13.662 2.583 1.00 91.50 106 LYS A C 1
ATOM 742 O O . LYS A 1 106 ? -1.076 12.977 3.600 1.00 91.50 106 LYS A O 1
ATOM 747 N N . PRO A 1 107 ? -0.943 13.124 1.369 1.00 86.56 107 PRO A N 1
ATOM 748 C CA . PRO A 1 107 ? -0.671 11.694 1.184 1.00 86.56 107 PRO A CA 1
ATOM 749 C C . PRO A 1 107 ? 0.453 11.148 2.080 1.00 86.56 107 PRO A C 1
ATOM 751 O O . PRO A 1 107 ? 0.347 10.036 2.591 1.00 86.56 107 PRO A O 1
ATOM 754 N N . GLY A 1 108 ? 1.500 11.943 2.325 1.00 86.00 108 GLY A N 1
ATOM 755 C CA . GLY A 1 108 ? 2.593 11.574 3.228 1.00 86.00 108 GLY A CA 1
ATOM 756 C C . GLY A 1 108 ? 2.165 11.393 4.689 1.00 86.00 108 GLY A C 1
ATOM 757 O O . GLY A 1 108 ? 2.696 10.510 5.356 1.00 86.00 108 GLY A O 1
ATOM 758 N N . ASP A 1 109 ? 1.173 12.155 5.162 1.00 93.38 109 ASP A N 1
ATOM 759 C CA . ASP A 1 109 ? 0.661 12.053 6.533 1.00 93.38 109 ASP A CA 1
ATOM 760 C C . ASP A 1 109 ? -0.084 10.727 6.732 1.00 93.38 109 ASP A C 1
ATOM 762 O O . ASP A 1 109 ? 0.133 10.036 7.723 1.00 93.38 109 ASP A O 1
ATOM 766 N N . PHE A 1 110 ? -0.886 10.309 5.743 1.00 95.12 110 PHE A N 1
ATOM 767 C CA . PHE A 1 110 ? -1.461 8.958 5.724 1.00 95.12 110 PHE A CA 1
ATOM 768 C C . PHE A 1 110 ? -0.360 7.897 5.631 1.00 95.12 110 PHE A C 1
ATOM 770 O O . PHE A 1 110 ? -0.373 6.912 6.368 1.00 95.12 110 PHE A O 1
ATOM 777 N N . GLY A 1 111 ? 0.623 8.112 4.750 1.00 91.06 111 GLY A N 1
ATOM 778 C CA . GLY A 1 111 ? 1.755 7.208 4.557 1.00 91.06 111 GLY A CA 1
ATOM 779 C C . GLY A 1 111 ? 2.555 6.941 5.830 1.00 91.06 111 GLY A C 1
ATOM 780 O O . GLY A 1 111 ? 3.060 5.832 6.004 1.00 91.06 111 GLY A O 1
ATOM 781 N N . GLY A 1 112 ? 2.600 7.907 6.750 1.00 93.50 112 GLY A N 1
ATOM 782 C CA . GLY A 1 112 ? 3.227 7.767 8.063 1.00 93.50 112 GLY A CA 1
ATOM 783 C C . GLY A 1 112 ? 2.630 6.659 8.938 1.00 93.50 112 GLY A C 1
ATOM 784 O O . GLY A 1 112 ? 3.312 6.167 9.835 1.00 93.50 112 GLY A O 1
ATOM 785 N N . PHE A 1 113 ? 1.401 6.208 8.666 1.00 96.62 113 PHE A N 1
ATOM 786 C CA . PHE A 1 113 ? 0.777 5.100 9.396 1.00 96.62 113 PHE A CA 1
ATOM 787 C C . PHE A 1 113 ? 1.083 3.717 8.812 1.00 96.62 113 PHE A C 1
ATOM 789 O O . PHE A 1 113 ? 0.872 2.714 9.494 1.00 96.62 113 PHE A O 1
ATOM 796 N N . ALA A 1 114 ? 1.610 3.634 7.586 1.00 95.06 114 ALA A N 1
ATOM 797 C CA . ALA A 1 114 ? 1.891 2.356 6.937 1.00 95.06 114 ALA A CA 1
ATOM 798 C C . ALA A 1 114 ? 2.823 1.429 7.749 1.00 95.06 114 ALA A C 1
ATOM 800 O O . ALA A 1 114 ? 2.499 0.244 7.841 1.00 95.06 114 ALA A O 1
ATOM 801 N N . PRO A 1 115 ? 3.907 1.908 8.403 1.00 95.56 115 PRO A N 1
ATOM 802 C CA . PRO A 1 115 ? 4.773 1.047 9.215 1.00 95.56 115 PRO A CA 1
ATOM 803 C C . PRO A 1 115 ? 4.020 0.249 10.287 1.00 95.56 115 PRO A C 1
ATOM 805 O O . PRO A 1 115 ? 4.272 -0.943 10.445 1.00 95.56 115 PRO A O 1
ATOM 808 N N . LYS A 1 116 ? 3.013 0.849 10.943 1.00 97.44 116 LYS A N 1
ATOM 809 C CA . LYS A 1 116 ? 2.199 0.161 11.961 1.00 97.44 116 LYS A CA 1
ATOM 810 C C . LYS A 1 116 ? 1.448 -1.038 11.396 1.00 97.44 116 LYS A C 1
ATOM 812 O O . LYS A 1 116 ? 1.303 -2.040 12.089 1.00 97.44 116 LYS A O 1
ATOM 817 N N . VAL A 1 117 ? 0.980 -0.949 10.150 1.00 98.44 117 VAL A N 1
ATOM 818 C CA . VAL A 1 117 ? 0.301 -2.066 9.484 1.00 98.44 117 VAL A CA 1
ATOM 819 C C . VAL A 1 117 ? 1.267 -3.236 9.318 1.00 98.44 117 VAL A C 1
ATOM 821 O O . VAL A 1 117 ? 0.940 -4.349 9.713 1.00 98.44 117 VAL A O 1
ATOM 824 N N . PHE A 1 118 ? 2.479 -2.995 8.818 1.00 96.88 118 PHE A N 1
ATOM 825 C CA . PHE A 1 118 ? 3.474 -4.060 8.663 1.00 96.88 118 PHE A CA 1
ATOM 826 C C . PHE A 1 118 ? 3.903 -4.657 10.012 1.00 96.88 118 PHE A C 1
ATOM 828 O O . PHE A 1 118 ? 3.871 -5.876 10.167 1.00 96.88 118 PHE A O 1
ATOM 835 N N . GLU A 1 119 ? 4.194 -3.821 11.013 1.00 97.38 119 GLU A N 1
ATOM 836 C CA . GLU A 1 119 ? 4.565 -4.262 12.369 1.00 97.38 119 GLU A CA 1
ATOM 837 C C . GLU A 1 119 ? 3.486 -5.128 13.039 1.00 97.38 119 GLU A C 1
ATOM 839 O O . GLU A 1 119 ? 3.789 -6.037 13.815 1.00 97.38 119 GLU A O 1
ATOM 844 N N . HIS A 1 120 ? 2.208 -4.828 12.803 1.00 98.50 120 HIS A N 1
ATOM 845 C CA . HIS A 1 120 ? 1.097 -5.609 13.344 1.00 98.50 120 HIS A CA 1
ATOM 846 C C . HIS A 1 120 ? 0.832 -6.880 12.531 1.00 98.50 120 HIS A C 1
ATOM 848 O O . HIS A 1 120 ? 0.508 -7.915 13.115 1.00 98.50 120 HIS A O 1
ATOM 854 N N . ALA A 1 121 ? 1.026 -6.844 11.212 1.00 98.00 121 ALA A N 1
ATOM 855 C CA . ALA A 1 121 ? 0.924 -8.030 10.368 1.00 98.00 121 ALA A CA 1
ATOM 856 C C . ALA A 1 121 ? 1.960 -9.096 10.759 1.00 98.00 121 ALA A C 1
ATOM 858 O O . ALA A 1 121 ? 1.626 -10.276 10.838 1.00 98.00 121 ALA A O 1
ATOM 859 N N . GLU A 1 122 ? 3.187 -8.688 11.101 1.00 96.94 122 GLU A N 1
ATOM 860 C CA . GLU A 1 122 ? 4.225 -9.586 11.641 1.00 96.94 122 GLU A CA 1
ATOM 861 C C . GLU A 1 122 ? 3.801 -10.285 12.943 1.00 96.94 122 GLU A C 1
ATOM 863 O O . GLU A 1 122 ? 4.265 -11.382 13.245 1.00 96.94 122 GLU A O 1
ATOM 868 N N . LYS A 1 123 ? 2.877 -9.681 13.697 1.00 97.69 123 LYS A N 1
ATOM 869 C CA . LYS A 1 123 ? 2.302 -10.234 14.934 1.00 97.69 123 LYS A CA 1
ATOM 870 C C . LYS A 1 123 ? 1.014 -11.031 14.691 1.00 97.69 123 LYS A C 1
ATOM 872 O O . LYS A 1 123 ? 0.379 -11.457 15.652 1.00 97.69 123 LYS A O 1
ATOM 877 N N . GLY A 1 124 ? 0.610 -11.221 13.433 1.00 97.94 124 GLY A N 1
ATOM 878 C CA . GLY A 1 124 ? -0.603 -11.952 13.064 1.00 97.94 124 GLY A CA 1
ATOM 879 C C . GLY A 1 124 ? -1.902 -11.154 13.212 1.00 97.94 124 GLY A C 1
ATOM 880 O O . GLY A 1 124 ? -2.972 -11.754 13.290 1.00 97.94 124 GLY A O 1
ATOM 881 N N . ASP A 1 125 ? -1.839 -9.821 13.263 1.00 98.75 125 ASP A N 1
ATOM 882 C CA . ASP A 1 125 ? -3.032 -8.979 13.376 1.00 98.75 125 ASP A CA 1
ATOM 883 C C . ASP A 1 125 ? -3.957 -9.133 12.155 1.00 98.75 125 ASP A C 1
ATOM 885 O O . ASP A 1 125 ? -3.533 -9.010 11.004 1.00 98.75 125 ASP A O 1
ATOM 889 N N . SER A 1 126 ? -5.237 -9.407 12.412 1.00 98.44 126 SER A N 1
ATOM 890 C CA . SER A 1 126 ? -6.219 -9.731 11.373 1.00 98.44 126 SER A CA 1
ATOM 891 C C . SER A 1 126 ? -6.518 -8.561 10.436 1.00 98.44 126 SER A C 1
ATOM 893 O O . SER A 1 126 ? -6.594 -8.760 9.225 1.00 98.44 126 SER A O 1
ATOM 895 N N . VAL A 1 127 ? -6.659 -7.343 10.967 1.00 98.62 127 VAL A N 1
ATOM 896 C CA . VAL A 1 127 ? -6.913 -6.146 10.151 1.00 98.62 127 VAL A CA 1
ATOM 897 C C . VAL A 1 127 ? -5.660 -5.774 9.372 1.00 98.62 127 VAL A C 1
ATOM 899 O O . VAL A 1 127 ? -5.756 -5.420 8.200 1.00 98.62 127 VAL A O 1
ATOM 902 N N . ALA A 1 128 ? -4.484 -5.903 9.988 1.00 98.62 128 ALA A N 1
ATOM 903 C CA . ALA A 1 128 ? -3.223 -5.652 9.305 1.00 98.62 128 ALA A CA 1
ATOM 904 C C . ALA A 1 128 ? -3.046 -6.563 8.085 1.00 98.62 128 ALA A C 1
ATOM 906 O O . ALA A 1 128 ? -2.787 -6.080 6.983 1.00 98.62 128 ALA A O 1
ATOM 907 N N . ASN A 1 129 ? -3.248 -7.869 8.273 1.00 98.38 129 ASN A N 1
ATOM 908 C CA . ASN A 1 129 ? -3.174 -8.846 7.192 1.00 98.38 129 ASN A CA 1
ATOM 909 C C . ASN A 1 129 ? -4.229 -8.569 6.119 1.00 98.38 129 ASN A C 1
ATOM 911 O O . ASN A 1 129 ? -3.883 -8.532 4.947 1.00 98.38 129 ASN A O 1
ATOM 915 N N . TRP A 1 130 ? -5.467 -8.244 6.503 1.00 97.94 130 TRP A N 1
ATOM 916 C CA . TRP A 1 130 ? -6.507 -7.872 5.541 1.00 97.94 130 TRP A CA 1
ATOM 917 C C . TRP A 1 130 ? -6.113 -6.669 4.666 1.00 97.94 130 TRP A C 1
ATOM 919 O O . TRP A 1 130 ? -6.313 -6.701 3.451 1.00 97.94 130 TRP A O 1
ATOM 929 N N . ILE A 1 131 ? -5.529 -5.616 5.257 1.00 98.25 131 ILE A N 1
ATOM 930 C CA . ILE A 1 131 ? -5.051 -4.447 4.499 1.00 98.25 131 ILE A CA 1
ATOM 931 C C . ILE A 1 131 ? -3.935 -4.865 3.535 1.00 98.25 131 ILE A C 1
ATOM 933 O O . ILE A 1 131 ? -3.963 -4.479 2.366 1.00 98.25 131 ILE A O 1
ATOM 937 N N . LEU A 1 132 ? -2.961 -5.650 4.005 1.00 97.00 132 LEU A N 1
ATOM 938 C CA . LEU A 1 132 ? -1.836 -6.079 3.175 1.00 97.00 132 LEU A CA 1
ATOM 939 C C . LEU A 1 132 ? -2.272 -7.002 2.039 1.00 97.00 132 LEU A C 1
ATOM 941 O O . LEU A 1 132 ? -1.827 -6.792 0.916 1.00 97.00 132 LEU A O 1
ATOM 945 N N . ASP A 1 133 ? -3.163 -7.957 2.294 1.00 96.62 133 ASP A N 1
ATOM 946 C CA . ASP A 1 133 ? -3.694 -8.868 1.277 1.00 96.62 133 ASP A CA 1
ATOM 947 C C . ASP A 1 133 ? -4.407 -8.087 0.171 1.00 96.62 133 ASP A C 1
ATOM 949 O O . ASP A 1 133 ? -4.180 -8.321 -1.016 1.00 96.62 133 ASP A O 1
ATOM 953 N N . ARG A 1 134 ? -5.219 -7.095 0.553 1.00 95.62 134 ARG A N 1
ATOM 954 C CA . ARG A 1 134 ? -5.916 -6.212 -0.387 1.00 95.62 134 ARG A CA 1
ATOM 955 C C . ARG A 1 134 ? -4.939 -5.417 -1.253 1.00 95.62 134 ARG A C 1
ATOM 957 O O . ARG A 1 134 ? -5.092 -5.364 -2.468 1.00 95.62 134 ARG A O 1
ATOM 964 N N . VAL A 1 135 ? -3.932 -4.811 -0.630 1.00 88.94 135 VAL A N 1
ATOM 965 C CA . VAL A 1 135 ? -2.945 -3.984 -1.333 1.00 88.94 135 VAL A CA 1
ATOM 966 C C . VAL A 1 135 ? -2.051 -4.827 -2.244 1.00 88.94 135 VAL A C 1
ATOM 968 O O . VAL A 1 135 ? -1.757 -4.416 -3.363 1.00 88.94 135 VAL A O 1
ATOM 971 N N . VAL A 1 136 ? -1.655 -6.023 -1.807 1.00 89.25 136 VAL A N 1
ATOM 972 C CA . VAL A 1 136 ? -0.919 -6.983 -2.639 1.00 89.25 136 VAL A CA 1
ATOM 973 C C . VAL A 1 136 ? -1.766 -7.408 -3.834 1.00 89.25 136 VAL A C 1
ATOM 975 O O . VAL A 1 136 ? -1.264 -7.376 -4.953 1.00 89.25 136 VAL A O 1
ATOM 978 N N . ALA A 1 137 ? -3.050 -7.719 -3.634 1.00 91.38 137 ALA A N 1
ATOM 979 C CA . ALA A 1 137 ? -3.952 -8.060 -4.731 1.00 91.38 137 ALA A CA 1
ATOM 980 C C . ALA A 1 137 ? -4.072 -6.921 -5.760 1.00 91.38 137 ALA A C 1
ATOM 982 O O . ALA A 1 137 ? -4.005 -7.176 -6.962 1.00 91.38 137 ALA A O 1
ATOM 983 N N . ASP A 1 138 ? -4.177 -5.665 -5.314 1.00 84.88 138 ASP A N 1
ATOM 984 C CA . ASP A 1 138 ? -4.211 -4.502 -6.211 1.00 84.88 138 ASP A CA 1
ATOM 985 C C . ASP A 1 138 ? -2.891 -4.326 -6.989 1.00 84.88 138 ASP A C 1
ATOM 987 O O . ASP A 1 138 ? -2.898 -4.010 -8.185 1.00 84.88 138 ASP A O 1
ATOM 991 N N . VAL A 1 139 ? -1.745 -4.552 -6.334 1.00 81.38 139 VAL A N 1
ATOM 992 C CA . VAL A 1 139 ? -0.425 -4.539 -6.987 1.00 81.38 139 VAL A CA 1
ATOM 993 C C . VAL A 1 139 ? -0.339 -5.641 -8.042 1.00 81.38 139 VAL A C 1
ATOM 995 O O . VAL A 1 139 ? 0.056 -5.372 -9.173 1.00 81.38 139 VAL A O 1
ATOM 998 N N . GLU A 1 140 ? -0.747 -6.866 -7.723 1.00 84.19 140 GLU A N 1
ATOM 999 C CA . GLU A 1 140 ? -0.719 -7.990 -8.663 1.00 84.19 140 GLU A CA 1
ATOM 1000 C C . GLU A 1 140 ? -1.687 -7.834 -9.831 1.00 84.19 140 GLU A C 1
ATOM 1002 O O . GLU A 1 140 ? -1.351 -8.212 -10.953 1.00 84.19 140 GLU A O 1
ATOM 1007 N N . ALA A 1 141 ? -2.866 -7.258 -9.593 1.00 82.94 141 ALA A N 1
ATOM 1008 C CA . ALA A 1 141 ? -3.808 -6.913 -10.649 1.00 82.94 141 ALA A CA 1
ATOM 1009 C C . ALA A 1 141 ? -3.211 -5.856 -11.588 1.00 82.94 141 ALA A C 1
ATOM 1011 O O . ALA A 1 141 ? -3.332 -5.972 -12.809 1.00 82.94 141 ALA A O 1
ATOM 1012 N N . SER A 1 142 ? -2.504 -4.869 -11.029 1.00 78.25 142 SER A N 1
ATOM 1013 C CA . SER A 1 142 ? -1.795 -3.853 -11.814 1.00 78.25 142 SER A CA 1
ATOM 1014 C C . SER A 1 142 ? -0.669 -4.475 -12.641 1.00 78.25 142 SER A C 1
ATOM 1016 O O . SER A 1 142 ? -0.556 -4.179 -13.826 1.00 78.25 142 SER A O 1
ATOM 1018 N N . LEU A 1 143 ? 0.115 -5.390 -12.058 1.00 75.44 143 LEU A N 1
ATOM 1019 C CA . LEU A 1 143 ? 1.133 -6.158 -12.784 1.00 75.44 143 LEU A CA 1
ATOM 1020 C C . LEU A 1 143 ? 0.514 -7.045 -13.874 1.00 75.44 143 LEU A C 1
ATOM 1022 O O . LEU A 1 143 ? 1.078 -7.169 -14.958 1.00 75.44 143 LEU A O 1
ATOM 1026 N N . GLY A 1 144 ? -0.661 -7.623 -13.616 1.00 78.12 144 GLY A N 1
ATOM 1027 C CA . GLY A 1 144 ? -1.383 -8.460 -14.573 1.00 78.12 144 GLY A CA 1
ATOM 1028 C C . GLY A 1 144 ? -1.846 -7.687 -15.806 1.00 78.12 144 GLY A C 1
ATOM 1029 O O . GLY A 1 144 ? -1.841 -8.236 -16.904 1.00 78.12 144 GLY A O 1
ATOM 1030 N N . ALA A 1 145 ? -2.171 -6.402 -15.651 1.00 75.94 145 ALA A N 1
ATOM 1031 C CA . ALA A 1 145 ? -2.524 -5.521 -16.763 1.00 75.94 145 ALA A CA 1
ATOM 1032 C C . ALA A 1 145 ? -1.335 -5.179 -17.682 1.00 75.94 145 ALA A C 1
ATOM 1034 O O . ALA A 1 145 ? -1.553 -4.722 -18.802 1.00 75.94 145 ALA A O 1
ATOM 1035 N N . LEU A 1 146 ? -0.093 -5.397 -17.230 1.00 70.31 146 LEU A N 1
ATOM 1036 C CA . LEU A 1 146 ? 1.115 -5.162 -18.029 1.00 70.31 146 LEU A CA 1
ATOM 1037 C C . LEU A 1 146 ? 1.422 -6.304 -19.009 1.00 70.31 146 LEU A C 1
ATOM 1039 O O . LEU A 1 146 ? 2.312 -6.141 -19.839 1.00 70.31 146 LEU A O 1
ATOM 1043 N N . ASP A 1 147 ? 0.728 -7.443 -18.889 1.00 72.81 147 ASP A N 1
ATOM 1044 C CA . ASP A 1 147 ? 0.919 -8.645 -19.715 1.00 72.81 147 ASP A CA 1
ATOM 1045 C C . ASP A 1 147 ? 2.401 -9.051 -19.862 1.00 72.81 147 ASP A C 1
ATOM 1047 O O . ASP A 1 147 ? 2.936 -9.248 -20.954 1.00 72.81 147 ASP A O 1
ATOM 1051 N N . LEU A 1 148 ? 3.107 -9.108 -18.725 1.00 70.50 148 LEU A N 1
ATOM 1052 C CA . LEU A 1 148 ? 4.533 -9.434 -18.687 1.00 70.50 148 LEU A CA 1
ATOM 1053 C C . LEU A 1 148 ? 4.785 -10.869 -19.170 1.00 70.50 148 LEU A C 1
ATOM 1055 O O . LEU A 1 148 ? 4.150 -11.811 -18.683 1.00 70.50 148 LEU A O 1
ATOM 1059 N N . ALA A 1 149 ? 5.781 -11.023 -20.048 1.00 76.31 149 ALA A N 1
ATOM 1060 C CA . ALA A 1 149 ? 6.315 -12.323 -20.442 1.00 76.31 149 ALA A CA 1
ATOM 1061 C C . ALA A 1 149 ? 6.872 -13.099 -19.233 1.00 76.31 149 ALA A C 1
ATOM 1063 O O . ALA A 1 149 ? 7.334 -12.507 -18.255 1.00 76.31 149 ALA A O 1
ATOM 1064 N N . ASP A 1 150 ? 6.880 -14.429 -19.330 1.00 79.38 150 ASP A N 1
ATOM 1065 C CA . ASP A 1 150 ? 7.289 -15.328 -18.239 1.00 79.38 150 ASP A CA 1
ATOM 1066 C C . ASP A 1 150 ? 8.770 -15.207 -17.837 1.00 79.38 150 ASP A C 1
ATOM 1068 O O . ASP A 1 15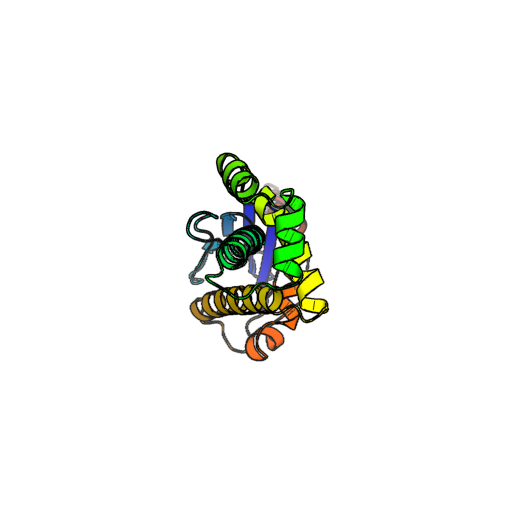0 ? 9.160 -15.677 -16.770 1.00 79.38 150 ASP A O 1
ATOM 1072 N N . ASP A 1 151 ? 9.608 -14.589 -18.670 1.00 76.81 151 ASP A N 1
ATOM 1073 C CA . ASP A 1 151 ? 11.026 -14.327 -18.403 1.00 76.81 151 ASP A CA 1
ATOM 1074 C C . ASP A 1 151 ? 11.347 -12.830 -18.243 1.00 76.81 151 ASP A C 1
ATOM 1076 O O . ASP A 1 151 ? 12.519 -12.448 -18.131 1.00 76.81 151 ASP A O 1
ATOM 1080 N N . ALA A 1 152 ? 10.323 -11.970 -18.204 1.00 72.56 152 ALA A N 1
ATOM 1081 C CA . ALA A 1 152 ? 10.506 -10.532 -18.091 1.00 72.56 152 ALA A CA 1
ATOM 1082 C C . ALA A 1 152 ? 11.134 -10.157 -16.733 1.00 72.56 152 ALA A C 1
ATOM 1084 O O . ALA A 1 152 ? 10.639 -10.572 -15.683 1.00 72.56 152 ALA A O 1
ATOM 1085 N N . PRO A 1 153 ? 12.201 -9.336 -16.703 1.00 70.69 153 PRO A N 1
ATOM 1086 C CA . PRO A 1 153 ? 12.744 -8.852 -15.442 1.00 70.69 153 PRO A CA 1
ATOM 1087 C C . PRO A 1 153 ? 11.764 -7.870 -14.785 1.00 70.69 153 PRO A C 1
ATOM 1089 O O . PRO A 1 153 ? 11.397 -6.857 -15.381 1.00 70.69 153 PRO A O 1
ATOM 1092 N N . LEU A 1 154 ? 11.388 -8.142 -13.534 1.00 72.25 154 LEU A N 1
ATOM 1093 C CA . LEU A 1 154 ? 10.562 -7.263 -12.708 1.00 72.25 154 LEU A CA 1
ATOM 1094 C C . LEU A 1 154 ? 11.409 -6.674 -11.577 1.00 72.25 154 LEU A C 1
ATOM 1096 O O . LEU A 1 154 ? 11.979 -7.407 -10.777 1.00 72.25 154 LEU A O 1
ATOM 1100 N N . CYS A 1 155 ? 11.455 -5.350 -11.462 1.00 72.19 155 CYS A N 1
ATOM 1101 C CA . CYS A 1 155 ? 12.107 -4.678 -10.338 1.00 72.19 155 CYS A CA 1
ATOM 1102 C C . CYS A 1 155 ? 11.067 -3.887 -9.546 1.00 72.19 155 CYS A C 1
ATOM 1104 O O . CYS A 1 155 ? 10.423 -2.990 -10.089 1.00 72.19 155 CYS A O 1
ATOM 1106 N N . LEU A 1 156 ? 10.932 -4.193 -8.254 1.00 70.94 156 LEU A N 1
ATOM 1107 C CA . LEU A 1 156 ? 10.202 -3.341 -7.318 1.00 70.94 156 LEU A CA 1
ATOM 1108 C C . LEU A 1 156 ? 11.153 -2.306 -6.736 1.00 70.94 156 LEU A C 1
ATOM 1110 O O . LEU A 1 156 ? 12.295 -2.613 -6.398 1.00 70.94 156 LEU A O 1
ATOM 1114 N N . LEU A 1 157 ? 10.659 -1.089 -6.569 1.00 68.50 157 LEU A N 1
ATOM 1115 C CA . LEU A 1 157 ? 11.448 0.032 -6.086 1.00 68.50 157 LEU A CA 1
ATOM 1116 C C . LEU A 1 157 ? 10.614 0.917 -5.151 1.00 68.50 157 LEU A C 1
ATOM 1118 O O . LEU A 1 157 ? 9.384 0.852 -5.135 1.00 68.50 157 LEU A O 1
ATOM 1122 N N . GLY A 1 158 ? 11.303 1.722 -4.343 1.00 69.81 158 GLY A N 1
ATOM 1123 C CA . GLY A 1 158 ? 10.715 2.483 -3.237 1.00 69.81 158 GLY A CA 1
ATOM 1124 C C . GLY A 1 158 ? 10.723 1.725 -1.904 1.00 69.81 158 GLY A C 1
ATOM 1125 O O . GLY A 1 158 ? 10.954 0.520 -1.848 1.00 69.81 158 GLY A O 1
ATOM 1126 N N . GLY A 1 159 ? 10.463 2.438 -0.804 1.00 75.38 159 GLY A N 1
ATOM 1127 C CA . GLY A 1 159 ? 10.625 1.900 0.557 1.00 75.38 159 GLY A CA 1
ATOM 1128 C C . GLY A 1 159 ? 9.719 0.713 0.918 1.00 75.38 159 GLY A C 1
ATOM 1129 O O . GLY A 1 159 ? 10.043 -0.038 1.832 1.00 75.38 159 GLY A O 1
ATOM 1130 N N . LEU A 1 160 ? 8.611 0.509 0.194 1.00 81.69 160 LEU A N 1
ATOM 1131 C CA . LEU A 1 160 ? 7.705 -0.631 0.394 1.00 81.69 160 LEU A CA 1
ATOM 1132 C C . LEU A 1 160 ? 8.081 -1.862 -0.441 1.00 81.69 160 LEU A C 1
ATOM 1134 O O . LEU A 1 160 ? 7.596 -2.954 -0.160 1.00 81.69 160 LEU A O 1
ATOM 1138 N N . ALA A 1 161 ? 8.965 -1.717 -1.432 1.00 77.81 161 ALA A N 1
ATOM 1139 C CA . ALA A 1 161 ? 9.410 -2.817 -2.283 1.00 77.81 161 ALA A CA 1
ATOM 1140 C C . ALA A 1 161 ? 9.897 -4.053 -1.501 1.00 77.81 161 ALA A C 1
ATOM 1142 O O . ALA A 1 161 ? 9.382 -5.142 -1.768 1.00 77.81 161 ALA A O 1
ATOM 1143 N N . PRO A 1 162 ? 10.811 -3.937 -0.511 1.00 81.94 162 PRO A N 1
ATOM 1144 C CA . PRO A 1 162 ? 11.261 -5.105 0.249 1.00 81.94 162 PRO A CA 1
ATOM 1145 C C . PRO A 1 162 ? 10.152 -5.730 1.106 1.00 81.94 162 PRO A C 1
ATOM 1147 O O . PRO A 1 162 ? 10.232 -6.909 1.434 1.00 81.94 162 PRO A O 1
ATOM 1150 N N . LEU A 1 163 ? 9.111 -4.964 1.450 1.00 86.56 163 LEU A N 1
ATOM 1151 C CA . LEU A 1 163 ? 7.988 -5.432 2.264 1.00 86.56 163 LEU A CA 1
ATOM 1152 C C . LEU A 1 163 ? 6.922 -6.154 1.428 1.00 86.56 163 LEU A C 1
ATOM 1154 O O . LEU A 1 163 ? 6.255 -7.060 1.930 1.00 86.56 163 LEU A O 1
ATOM 1158 N N . TYR A 1 164 ? 6.765 -5.776 0.156 1.00 85.06 164 TYR A N 1
ATOM 1159 C CA . TYR A 1 164 ? 5.857 -6.443 -0.780 1.00 85.06 164 TYR A CA 1
ATOM 1160 C C . TYR A 1 164 ? 6.469 -7.660 -1.456 1.00 85.06 164 TYR A C 1
ATOM 1162 O O . TYR A 1 164 ? 5.757 -8.639 -1.652 1.00 85.06 164 TYR A O 1
ATOM 1170 N N . ALA A 1 165 ? 7.764 -7.632 -1.781 1.00 85.50 165 ALA A N 1
ATOM 1171 C CA . ALA A 1 165 ? 8.451 -8.723 -2.471 1.00 85.50 165 ALA A CA 1
ATOM 1172 C C . ALA A 1 165 ? 8.124 -10.133 -1.923 1.00 85.50 165 ALA A C 1
ATOM 1174 O O . ALA A 1 165 ? 7.734 -10.983 -2.722 1.00 85.50 165 ALA A O 1
ATOM 1175 N N . PRO A 1 166 ? 8.187 -10.403 -0.600 1.00 93.69 166 PRO A N 1
ATOM 1176 C CA . PRO A 1 166 ? 7.877 -11.733 -0.065 1.00 93.69 166 PRO A CA 1
ATOM 1177 C C . PRO A 1 166 ? 6.378 -12.082 -0.059 1.00 93.69 166 PRO A C 1
ATOM 1179 O O . PRO A 1 166 ? 6.026 -13.225 0.222 1.00 93.69 166 PRO A O 1
ATOM 1182 N N . ARG A 1 167 ? 5.492 -11.114 -0.322 1.00 93.00 167 ARG A N 1
ATOM 1183 C CA . ARG A 1 167 ? 4.029 -11.267 -0.264 1.00 93.00 167 ARG A CA 1
ATOM 1184 C C . AR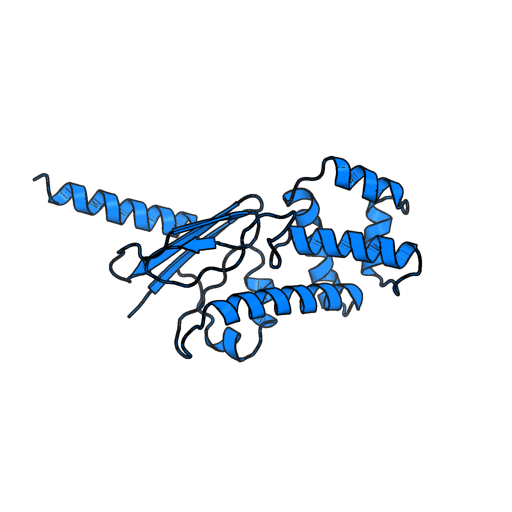G A 1 167 ? 3.381 -11.459 -1.630 1.00 93.00 167 ARG A C 1
ATOM 1186 O O . ARG A 1 167 ? 2.233 -11.879 -1.685 1.00 93.00 167 ARG A O 1
ATOM 1193 N N . LEU A 1 168 ? 4.097 -11.158 -2.711 1.00 89.81 168 LEU A N 1
ATOM 1194 C CA . LEU A 1 168 ? 3.623 -11.434 -4.065 1.00 89.81 168 LEU A CA 1
ATOM 1195 C C . LEU A 1 168 ? 3.460 -12.944 -4.294 1.00 89.81 168 LEU A C 1
ATOM 1197 O O . LEU A 1 168 ? 4.074 -13.764 -3.618 1.00 89.81 168 LEU A O 1
ATOM 1201 N N . SER A 1 169 ? 2.669 -13.328 -5.282 1.00 94.75 169 SER A N 1
ATOM 1202 C CA . SER A 1 169 ? 2.532 -14.700 -5.757 1.00 94.75 169 SER A CA 1
ATOM 1203 C C . SER A 1 169 ? 3.846 -15.238 -6.321 1.00 94.75 169 SER A C 1
ATOM 1205 O O . SER A 1 169 ? 4.720 -14.498 -6.784 1.00 94.75 169 SER A O 1
ATOM 1207 N N . ALA A 1 170 ? 3.958 -16.569 -6.350 1.00 95.38 170 ALA A N 1
ATOM 1208 C CA . ALA A 1 170 ? 5.130 -17.270 -6.870 1.00 95.38 170 ALA A CA 1
ATOM 1209 C C . ALA A 1 170 ? 5.507 -16.840 -8.299 1.00 95.38 170 ALA A C 1
ATOM 1211 O O . ALA A 1 170 ? 6.693 -16.779 -8.620 1.00 95.38 170 ALA A O 1
ATOM 1212 N N . ARG A 1 171 ? 4.512 -16.491 -9.133 1.00 91.50 171 ARG A N 1
ATOM 1213 C CA . ARG A 1 171 ? 4.730 -15.966 -10.487 1.00 91.50 171 ARG A CA 1
ATOM 1214 C C . ARG A 1 171 ? 5.596 -14.712 -10.444 1.00 91.50 171 ARG A C 1
ATOM 1216 O O . ARG A 1 171 ? 6.673 -14.700 -11.025 1.00 91.50 171 ARG A O 1
ATOM 1223 N N . TYR A 1 172 ? 5.146 -13.665 -9.755 1.00 85.81 172 TYR A N 1
ATOM 1224 C CA . TYR A 1 172 ? 5.873 -12.397 -9.756 1.00 85.81 172 TYR A CA 1
ATOM 1225 C C . TYR A 1 172 ? 7.154 -12.468 -8.932 1.00 85.81 172 TYR A C 1
ATOM 1227 O O . TYR A 1 172 ? 8.136 -11.848 -9.327 1.00 85.81 172 TYR A O 1
ATOM 1235 N N . GLN A 1 173 ? 7.194 -13.275 -7.864 1.00 91.94 173 GLN A N 1
ATOM 1236 C CA . GLN A 1 173 ? 8.435 -13.532 -7.126 1.00 91.94 173 GLN A CA 1
ATOM 1237 C C . GLN A 1 173 ? 9.540 -14.105 -8.027 1.00 91.94 173 GLN A C 1
ATOM 1239 O O . GLN A 1 173 ? 10.690 -13.690 -7.907 1.00 91.94 173 GLN A O 1
ATOM 1244 N N . ALA A 1 174 ? 9.210 -15.007 -8.958 1.00 89.44 174 ALA A N 1
ATOM 1245 C CA . ALA A 1 174 ? 10.183 -15.581 -9.891 1.00 89.44 174 ALA A CA 1
ATOM 1246 C C . ALA A 1 174 ? 10.748 -14.554 -10.893 1.00 89.44 174 ALA A C 1
ATOM 1248 O O . ALA A 1 174 ? 11.884 -14.697 -11.353 1.00 89.44 174 ALA A O 1
ATOM 1249 N N . LEU A 1 175 ? 9.980 -13.502 -11.198 1.00 81.00 175 LEU A N 1
ATOM 1250 C CA . LEU A 1 175 ? 10.392 -12.411 -12.084 1.00 81.00 175 LEU A CA 1
ATOM 1251 C C . LEU A 1 175 ? 11.258 -11.361 -11.373 1.00 81.00 175 LEU A C 1
ATOM 1253 O O . LEU A 1 175 ? 11.948 -10.590 -12.047 1.00 81.00 175 LEU A O 1
ATOM 1257 N N . LEU A 1 176 ? 11.243 -11.321 -10.032 1.00 80.31 176 LEU A N 1
ATOM 1258 C CA . LEU A 1 176 ? 11.938 -10.291 -9.264 1.00 80.31 176 LEU A CA 1
ATOM 1259 C C . LEU A 1 176 ? 13.448 -10.308 -9.515 1.00 80.31 176 LEU A C 1
ATOM 1261 O O . LEU A 1 176 ? 14.128 -11.331 -9.390 1.00 80.31 176 LEU A O 1
ATOM 1265 N N . LYS A 1 177 ? 13.989 -9.128 -9.809 1.00 79.25 177 LYS A N 1
ATOM 1266 C CA . LYS A 1 177 ? 15.421 -8.843 -9.858 1.00 79.25 177 LYS A CA 1
ATOM 1267 C C . LYS A 1 177 ? 15.749 -7.714 -8.882 1.00 79.25 177 LYS A C 1
ATOM 1269 O O . LYS A 1 177 ? 14.932 -6.808 -8.701 1.00 79.25 177 LYS A O 1
ATOM 1274 N N . PRO A 1 178 ? 16.932 -7.750 -8.240 1.00 70.62 178 PRO A N 1
ATOM 1275 C CA . PRO A 1 178 ? 17.378 -6.618 -7.450 1.00 70.62 178 PRO A CA 1
ATOM 1276 C C . PRO A 1 178 ? 17.546 -5.402 -8.371 1.00 70.62 178 PRO A C 1
ATOM 1278 O O . PRO A 1 178 ? 18.036 -5.552 -9.497 1.00 70.62 178 PRO A O 1
ATOM 1281 N N . PRO A 1 179 ? 17.162 -4.202 -7.915 1.00 67.75 179 PRO A N 1
ATOM 1282 C CA . PRO A 1 179 ? 17.454 -2.998 -8.666 1.00 67.75 179 PRO A CA 1
ATOM 1283 C C . PRO A 1 179 ? 18.971 -2.796 -8.750 1.00 67.75 179 PRO A C 1
ATOM 1285 O O . PRO A 1 179 ? 19.697 -3.048 -7.790 1.00 67.75 179 PRO A O 1
ATOM 1288 N N . LEU A 1 180 ? 19.447 -2.349 -9.912 1.00 67.50 180 LEU A N 1
ATOM 1289 C CA . LEU A 1 180 ? 20.867 -2.048 -10.123 1.00 67.50 180 LEU A CA 1
ATOM 1290 C C . LEU A 1 180 ? 21.304 -0.769 -9.402 1.00 67.50 180 LEU A C 1
ATOM 1292 O O . LEU A 1 180 ? 22.477 -0.621 -9.076 1.00 67.50 180 LEU A O 1
ATOM 1296 N N . ASP A 1 181 ? 20.366 0.150 -9.199 1.00 60.72 181 ASP A N 1
ATOM 1297 C CA . ASP A 1 181 ? 20.565 1.428 -8.532 1.00 60.72 181 ASP A CA 1
ATOM 1298 C C . ASP A 1 181 ? 19.206 1.936 -8.031 1.00 60.72 181 ASP A C 1
ATOM 1300 O O . ASP A 1 181 ? 18.154 1.402 -8.409 1.00 60.72 181 ASP A O 1
ATOM 1304 N N . ASP A 1 182 ? 19.212 2.979 -7.208 1.00 62.34 182 ASP A N 1
ATOM 1305 C CA . ASP A 1 182 ? 17.994 3.735 -6.969 1.00 62.34 182 ASP A CA 1
ATOM 1306 C C . ASP A 1 182 ? 17.648 4.599 -8.194 1.00 62.34 182 ASP A C 1
ATOM 1308 O O . ASP A 1 182 ? 18.313 4.623 -9.236 1.00 62.34 182 ASP A O 1
ATOM 1312 N N . ALA A 1 183 ? 16.546 5.318 -8.101 1.00 60.75 183 ALA A N 1
ATOM 1313 C CA . ALA A 1 183 ? 16.106 6.154 -9.202 1.00 60.75 183 ALA A CA 1
ATOM 1314 C C . ALA A 1 183 ? 16.947 7.379 -9.461 1.00 60.75 183 ALA A C 1
ATOM 1316 O O . ALA A 1 183 ? 16.966 7.868 -10.589 1.00 60.75 183 ALA A O 1
ATOM 1317 N N . LEU A 1 184 ? 17.536 7.932 -8.405 1.00 61.19 184 LEU A N 1
ATOM 1318 C CA . LEU A 1 184 ? 18.376 9.101 -8.521 1.00 61.19 184 LEU A CA 1
ATOM 1319 C C . LEU A 1 184 ? 19.640 8.691 -9.270 1.00 61.19 184 LEU A C 1
ATOM 1321 O O . LEU A 1 184 ? 20.001 9.347 -10.244 1.00 61.19 184 LEU A O 1
ATOM 1325 N N . GLY A 1 185 ? 20.226 7.553 -8.901 1.00 60.12 185 GLY A N 1
ATOM 1326 C CA . GLY A 1 185 ? 21.293 6.899 -9.638 1.00 60.12 185 GLY A CA 1
ATOM 1327 C C . GLY A 1 185 ? 20.896 6.607 -11.085 1.00 60.12 185 GLY A C 1
ATOM 1328 O O . GLY A 1 185 ? 21.595 7.022 -12.010 1.00 60.12 185 GLY A O 1
ATOM 1329 N N . GLY A 1 186 ? 19.711 6.037 -11.321 1.00 61.03 186 GLY A N 1
ATOM 1330 C CA . GLY A 1 186 ? 19.171 5.833 -12.671 1.00 61.03 186 GLY A CA 1
ATOM 1331 C C . GLY A 1 186 ? 19.016 7.131 -13.481 1.00 61.03 186 GLY A C 1
ATOM 1332 O O . GLY A 1 186 ? 19.385 7.188 -14.656 1.00 61.03 186 GLY A O 1
ATOM 1333 N N . ALA A 1 187 ? 18.525 8.206 -12.861 1.00 58.88 187 ALA A N 1
ATOM 1334 C CA . ALA A 1 187 ? 18.389 9.522 -13.482 1.00 58.88 187 ALA A CA 1
ATOM 1335 C C . ALA A 1 187 ? 19.748 10.141 -13.826 1.00 58.88 187 ALA A C 1
ATOM 1337 O O . ALA A 1 187 ? 19.916 10.682 -14.922 1.00 58.88 187 ALA A O 1
ATOM 1338 N N . VAL A 1 188 ? 20.727 10.015 -12.929 1.00 63.47 188 VAL A N 1
ATOM 1339 C CA . VAL A 1 188 ? 22.108 10.445 -13.167 1.00 63.47 188 VAL A CA 1
ATOM 1340 C C . VAL A 1 188 ? 22.712 9.659 -14.327 1.00 63.47 188 VAL A C 1
ATOM 1342 O O . VAL A 1 188 ? 23.250 10.268 -15.248 1.00 63.47 188 VAL A O 1
ATOM 1345 N N . GLN A 1 189 ? 22.569 8.333 -14.355 1.00 60.62 189 GLN A N 1
ATOM 1346 C CA . GLN A 1 189 ? 23.077 7.497 -15.446 1.00 60.62 189 GLN A CA 1
ATOM 1347 C C . GLN A 1 189 ? 22.445 7.866 -16.799 1.00 60.62 189 GLN A C 1
ATOM 1349 O O . GLN A 1 189 ? 23.155 7.962 -17.802 1.00 60.62 189 GLN A O 1
ATOM 1354 N N . MET A 1 190 ? 21.136 8.141 -16.840 1.00 58.69 190 MET A N 1
ATOM 1355 C CA . MET A 1 190 ? 20.472 8.641 -18.050 1.00 58.69 190 MET A CA 1
ATOM 1356 C C . MET A 1 190 ? 21.023 9.999 -18.494 1.00 58.69 190 MET A C 1
ATOM 1358 O O . MET A 1 190 ? 21.290 10.188 -19.680 1.00 58.69 190 MET A O 1
ATOM 1362 N N . ALA A 1 191 ? 21.199 10.941 -17.563 1.00 61.62 191 ALA A N 1
ATOM 1363 C CA . ALA A 1 191 ? 21.755 12.255 -17.868 1.00 61.62 191 ALA A CA 1
ATOM 1364 C C . ALA A 1 191 ? 23.186 12.133 -18.413 1.00 61.62 191 ALA A C 1
ATOM 1366 O O . ALA A 1 191 ? 23.492 12.702 -19.459 1.00 61.62 191 ALA A O 1
ATOM 1367 N N . VAL A 1 192 ? 24.032 11.323 -17.769 1.00 65.25 192 VAL A N 1
ATOM 1368 C CA . VAL A 1 192 ? 25.396 11.040 -18.236 1.00 65.25 192 VAL A CA 1
ATOM 1369 C C . VAL A 1 192 ? 25.376 10.507 -19.665 1.00 65.25 192 VAL A C 1
ATOM 1371 O O . VAL A 1 192 ? 26.089 11.041 -20.503 1.00 65.25 192 VAL A O 1
ATOM 1374 N N . ARG A 1 193 ? 24.533 9.521 -19.992 1.00 62.38 193 ARG A N 1
ATOM 1375 C CA . ARG A 1 193 ? 24.469 8.959 -21.355 1.00 62.38 193 ARG A CA 1
ATOM 1376 C C . ARG A 1 193 ? 23.974 9.967 -22.397 1.00 62.38 193 ARG A C 1
ATOM 1378 O O . ARG A 1 193 ? 24.547 10.047 -23.479 1.00 62.38 193 ARG A O 1
ATOM 1385 N N . LEU A 1 194 ? 22.960 10.769 -22.064 1.00 66.56 194 LEU A N 1
ATOM 1386 C CA . LEU A 1 194 ? 22.415 11.792 -22.967 1.00 66.56 194 LEU A CA 1
ATOM 1387 C C . LEU A 1 194 ? 23.425 12.906 -23.276 1.00 66.56 194 LEU A C 1
ATOM 1389 O O . LEU A 1 194 ? 23.512 13.355 -24.419 1.00 66.56 194 LEU A O 1
ATOM 1393 N N . PHE A 1 195 ? 24.190 13.350 -22.277 1.00 72.00 195 PHE A N 1
ATOM 1394 C CA . PHE A 1 195 ? 25.113 14.478 -22.427 1.00 72.00 195 PHE A CA 1
ATOM 1395 C C . PHE A 1 195 ? 26.549 14.064 -22.778 1.00 72.00 195 PHE A C 1
ATOM 1397 O O . PHE A 1 195 ? 27.253 14.849 -23.409 1.00 72.00 195 PHE A O 1
ATOM 1404 N N . ALA A 1 196 ? 26.977 12.836 -22.470 1.00 67.50 196 ALA A N 1
ATOM 1405 C CA . ALA A 1 196 ? 28.271 12.315 -22.918 1.00 67.50 196 ALA A CA 1
ATOM 1406 C C . ALA A 1 196 ? 28.302 12.089 -24.440 1.00 67.50 196 ALA A C 1
ATOM 1408 O O . ALA A 1 196 ? 29.298 12.422 -25.076 1.00 67.50 196 ALA A O 1
ATOM 1409 N N . GLY A 1 197 ? 27.194 11.636 -25.047 1.00 56.66 197 GLY A N 1
ATOM 1410 C CA . GLY A 1 197 ? 27.088 11.477 -26.507 1.00 56.66 197 GLY A CA 1
ATOM 1411 C C . GLY A 1 197 ? 27.138 12.793 -27.301 1.00 56.66 197 GLY A C 1
ATOM 1412 O O . GLY A 1 197 ? 27.505 12.792 -28.472 1.00 56.66 197 GLY A O 1
ATOM 1413 N N . HIS A 1 198 ? 26.832 13.935 -26.673 1.00 49.84 198 HIS A N 1
ATOM 1414 C CA . HIS A 1 198 ? 26.938 15.256 -27.310 1.00 49.84 198 HIS A CA 1
ATOM 1415 C C . HIS A 1 198 ? 28.374 15.812 -27.312 1.00 49.84 198 HIS A C 1
ATOM 1417 O O . HIS A 1 198 ? 28.701 16.672 -28.131 1.00 49.84 198 HIS A O 1
ATOM 1423 N N . ALA A 1 199 ? 29.253 15.327 -26.428 1.00 47.53 199 ALA A N 1
ATOM 1424 C CA . ALA A 1 199 ? 30.632 15.807 -26.343 1.00 47.53 199 ALA A CA 1
ATOM 1425 C C . ALA A 1 199 ? 31.531 15.258 -27.468 1.00 47.53 199 ALA A C 1
ATOM 1427 O O . ALA A 1 199 ? 32.481 15.931 -27.866 1.00 47.53 199 ALA A O 1
ATOM 1428 N N . GLU A 1 200 ? 31.222 14.078 -28.015 1.00 46.03 200 GLU A N 1
ATOM 1429 C CA . GLU A 1 200 ? 31.975 13.478 -29.130 1.00 46.03 200 GLU A CA 1
ATOM 1430 C C . GLU A 1 200 ? 31.514 13.964 -30.512 1.00 46.03 200 GLU A C 1
ATOM 1432 O O . GLU A 1 200 ? 32.318 13.998 -31.435 1.00 46.03 200 GLU A O 1
ATOM 1437 N N . ALA A 1 201 ? 30.265 14.417 -30.662 1.00 46.34 201 ALA A N 1
ATOM 1438 C CA . ALA A 1 201 ? 29.745 14.942 -31.932 1.00 46.34 201 ALA A CA 1
ATOM 1439 C C . ALA A 1 201 ? 30.148 16.404 -32.226 1.00 46.34 201 ALA A C 1
ATOM 1441 O O . ALA A 1 201 ? 29.838 16.925 -33.296 1.00 46.34 201 ALA A O 1
ATOM 1442 N N . THR A 1 202 ? 30.821 17.073 -31.281 1.00 45.00 202 THR A N 1
ATOM 1443 C CA . THR A 1 202 ? 31.225 18.489 -31.390 1.00 45.00 202 THR A CA 1
ATOM 1444 C C . THR A 1 202 ? 32.752 18.671 -31.462 1.00 45.00 202 THR A C 1
ATOM 1446 O O . THR A 1 202 ? 33.256 19.763 -31.194 1.00 45.00 202 THR A O 1
ATOM 1449 N N . ARG A 1 203 ? 33.502 17.613 -31.796 1.00 38.94 203 ARG A N 1
ATOM 1450 C CA . ARG A 1 203 ? 34.946 17.670 -32.074 1.00 38.94 203 ARG A CA 1
ATOM 1451 C C . ARG A 1 203 ? 35.260 17.301 -33.513 1.00 38.94 203 ARG A C 1
ATOM 1453 O O . ARG A 1 203 ? 34.608 16.374 -34.033 1.00 38.94 203 ARG A O 1
#